Protein AF-D6R714-F1 (afdb_monomer_lite)

Structure (mmCIF, N/CA/C/O backbone):
data_AF-D6R714-F1
#
_entry.id   AF-D6R714-F1
#
loop_
_atom_site.group_PDB
_atom_site.id
_atom_site.type_symbol
_atom_site.label_atom_id
_atom_site.label_alt_id
_atom_site.label_comp_id
_atom_site.label_asym_id
_atom_site.label_entity_id
_atom_site.label_seq_id
_atom_site.pdbx_PDB_ins_code
_atom_site.Cartn_x
_atom_site.Cartn_y
_atom_site.Cartn_z
_atom_site.occupancy
_atom_site.B_iso_or_equiv
_atom_site.auth_seq_id
_atom_site.auth_comp_id
_atom_site.auth_asym_id
_atom_site.auth_atom_id
_atom_site.pdbx_PDB_model_num
ATOM 1 N N . MET A 1 1 ? -35.918 -8.213 18.189 1.00 42.09 1 MET A N 1
ATOM 2 C CA . MET A 1 1 ? -35.539 -7.601 16.896 1.00 42.09 1 MET A CA 1
ATOM 3 C C . MET A 1 1 ? -34.835 -6.235 17.026 1.00 42.09 1 MET A C 1
ATOM 5 O O . MET A 1 1 ? -34.579 -5.626 16.003 1.00 42.09 1 MET A O 1
ATOM 9 N N . SER A 1 2 ? -34.437 -5.761 18.222 1.00 49.59 2 SER A N 1
ATOM 10 C CA . SER A 1 2 ? -33.747 -4.455 18.378 1.00 49.59 2 SER A CA 1
ATOM 11 C C . SER A 1 2 ? -32.213 -4.500 18.390 1.00 49.59 2 SER A C 1
ATOM 13 O O . SER A 1 2 ? -31.596 -3.490 18.078 1.00 49.59 2 SER A O 1
ATOM 15 N N . ALA A 1 3 ? -31.589 -5.633 18.733 1.00 45.91 3 ALA A N 1
ATOM 16 C CA . ALA A 1 3 ? -30.131 -5.712 18.905 1.00 45.91 3 ALA A CA 1
ATOM 17 C C . ALA A 1 3 ? -29.339 -5.660 17.580 1.00 45.91 3 ALA A C 1
ATOM 19 O O . ALA A 1 3 ? -28.207 -5.179 17.563 1.00 45.91 3 ALA A O 1
ATOM 20 N N . ASP A 1 4 ? -29.941 -6.105 16.470 1.00 48.34 4 ASP A N 1
ATOM 21 C CA . ASP A 1 4 ? -29.318 -6.028 15.139 1.00 48.34 4 ASP A CA 1
ATOM 22 C C . ASP A 1 4 ? -29.296 -4.599 14.582 1.00 48.34 4 ASP A C 1
ATOM 24 O O . ASP A 1 4 ? -28.323 -4.206 13.939 1.00 48.34 4 ASP A O 1
ATOM 28 N N . ASN A 1 5 ? -30.314 -3.782 14.883 1.00 48.56 5 ASN A N 1
ATOM 29 C CA . ASN A 1 5 ? -30.352 -2.387 14.431 1.00 48.56 5 ASN A CA 1
ATOM 30 C C . ASN A 1 5 ? -29.324 -1.517 15.171 1.00 48.56 5 ASN A C 1
ATOM 32 O O . ASN A 1 5 ? -28.622 -0.742 14.533 1.00 48.56 5 ASN A O 1
ATOM 36 N N . SER A 1 6 ? -29.155 -1.697 16.487 1.00 52.47 6 SER A N 1
ATOM 37 C CA . SER A 1 6 ? -28.160 -0.940 17.266 1.00 52.47 6 SER A CA 1
ATOM 38 C C . SER A 1 6 ? -26.720 -1.261 16.861 1.00 52.47 6 SER A C 1
ATOM 40 O O . SER A 1 6 ? -25.864 -0.387 16.844 1.00 52.47 6 SER A O 1
ATOM 42 N N . ARG A 1 7 ? -26.436 -2.515 16.484 1.00 55.03 7 ARG A N 1
ATOM 43 C CA . ARG A 1 7 ? -25.101 -2.919 16.020 1.00 55.03 7 ARG A CA 1
ATOM 44 C C . ARG A 1 7 ? -24.768 -2.346 14.637 1.00 55.03 7 ARG A C 1
ATOM 46 O O . ARG A 1 7 ? -23.599 -2.120 14.332 1.00 55.03 7 ARG A O 1
ATOM 53 N N . SER A 1 8 ? -25.792 -2.104 13.816 1.00 59.66 8 SER A N 1
ATOM 54 C CA . SER A 1 8 ? -25.647 -1.491 12.496 1.00 59.66 8 SER A CA 1
ATOM 55 C C . SER A 1 8 ? -25.241 -0.013 12.572 1.00 59.66 8 SER A C 1
ATOM 57 O O . SER A 1 8 ? -24.444 0.421 11.740 1.00 59.66 8 SER A O 1
ATOM 59 N N . ASP A 1 9 ? -25.721 0.728 13.575 1.00 66.75 9 ASP A N 1
ATOM 60 C CA . ASP A 1 9 ? -25.388 2.150 13.751 1.00 66.75 9 ASP A CA 1
ATOM 61 C C . ASP A 1 9 ? -23.983 2.355 14.345 1.00 66.75 9 ASP A C 1
ATOM 63 O O . ASP A 1 9 ? -23.233 3.205 13.864 1.00 66.75 9 ASP A O 1
ATOM 67 N N . VAL A 1 10 ? -23.561 1.511 15.297 1.00 75.88 10 VAL A N 1
ATOM 68 C CA . VAL A 1 10 ? -22.231 1.605 15.940 1.00 75.88 10 VAL A CA 1
ATOM 69 C C . VAL A 1 10 ? -21.082 1.434 14.937 1.00 75.88 10 VAL A C 1
ATOM 71 O O . VAL A 1 10 ? -20.039 2.067 15.073 1.00 75.88 10 VAL A O 1
ATOM 74 N N . LEU A 1 11 ? -21.263 0.602 13.904 1.00 86.12 11 LEU A N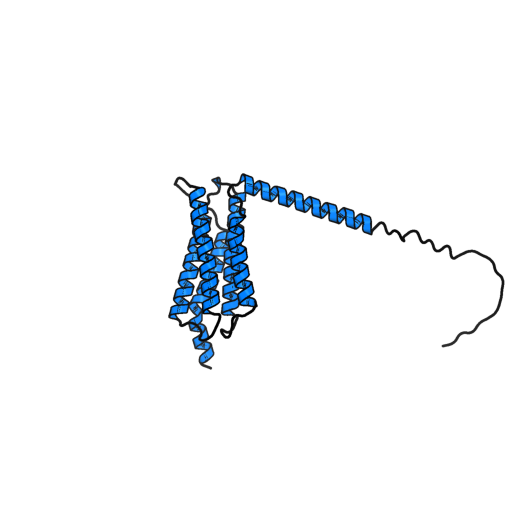 1
ATOM 75 C CA . LEU A 1 11 ? -20.243 0.333 12.879 1.00 86.12 11 LEU A CA 1
ATOM 76 C C . LEU A 1 11 ? -20.337 1.266 11.661 1.00 86.12 11 LEU A C 1
ATOM 78 O O . LEU A 1 11 ? -19.561 1.122 10.711 1.00 86.12 11 LEU A O 1
ATOM 82 N N . LEU A 1 12 ? -21.259 2.234 11.662 1.00 91.25 12 LEU A N 1
ATOM 83 C CA . LEU A 1 12 ? -21.390 3.209 10.580 1.00 91.25 12 LEU A CA 1
ATOM 84 C C . LEU A 1 12 ? -20.071 3.957 10.282 1.00 91.25 12 LEU A C 1
ATOM 86 O O . LEU A 1 12 ? -19.725 4.062 9.099 1.00 91.25 12 LEU A O 1
ATOM 90 N N . PRO A 1 13 ? -19.275 4.403 11.282 1.00 93.94 13 PRO A N 1
ATOM 91 C CA . PRO A 1 13 ? -17.978 5.030 11.023 1.00 93.94 13 PRO A CA 1
ATOM 92 C C . PRO A 1 13 ? -17.012 4.123 10.248 1.00 93.94 13 PRO A C 1
ATOM 94 O O . PRO A 1 13 ? -16.328 4.591 9.340 1.00 93.94 13 PRO A O 1
ATOM 97 N N . LEU A 1 14 ? -16.998 2.817 10.537 1.00 94.12 14 LEU A N 1
ATOM 98 C CA . LEU A 1 14 ? -16.146 1.843 9.843 1.00 94.12 14 LEU A CA 1
ATOM 99 C C . LEU A 1 14 ? -16.600 1.575 8.416 1.00 94.12 14 LEU A C 1
ATOM 101 O O . LEU A 1 14 ? -15.761 1.441 7.531 1.00 94.12 14 LEU A O 1
ATOM 105 N N . ARG A 1 15 ? -17.911 1.526 8.161 1.00 94.62 15 ARG A N 1
ATOM 106 C CA . ARG A 1 15 ? -18.432 1.395 6.791 1.00 94.62 15 ARG A CA 1
ATOM 107 C C . ARG A 1 15 ? -18.058 2.610 5.946 1.00 94.62 15 ARG A C 1
ATOM 109 O O . ARG A 1 15 ? -17.624 2.460 4.803 1.00 94.62 15 ARG A O 1
ATOM 116 N N . ASN A 1 16 ? -18.174 3.808 6.518 1.00 95.94 16 ASN A N 1
ATOM 117 C CA . ASN A 1 16 ? -17.756 5.045 5.860 1.00 95.94 16 ASN A CA 1
ATOM 118 C C . ASN A 1 16 ? -16.247 5.054 5.594 1.00 95.94 16 ASN A C 1
ATOM 120 O O . ASN A 1 16 ? -15.827 5.361 4.477 1.00 95.94 16 ASN A O 1
ATOM 124 N N . LEU A 1 17 ? -15.445 4.643 6.580 1.00 97.44 17 LEU A N 1
ATOM 125 C CA . LEU A 1 17 ? -14.006 4.463 6.418 1.00 97.44 17 LEU A CA 1
ATOM 126 C C . LEU A 1 17 ? -13.692 3.460 5.301 1.00 97.44 17 LEU A C 1
ATOM 128 O O . LEU A 1 17 ? -12.922 3.781 4.407 1.00 97.44 17 LEU A O 1
ATOM 132 N N . CYS A 1 18 ? -14.315 2.282 5.295 1.00 97.06 18 CYS A N 1
ATOM 133 C CA . CYS A 1 18 ? -14.102 1.244 4.285 1.00 97.06 18 CYS A CA 1
ATOM 134 C C . CYS A 1 18 ? -14.346 1.768 2.859 1.00 97.06 18 CYS A C 1
ATOM 136 O O . CYS A 1 18 ? -13.508 1.592 1.970 1.00 97.06 18 CYS A O 1
ATOM 138 N N . ASN A 1 19 ? -15.439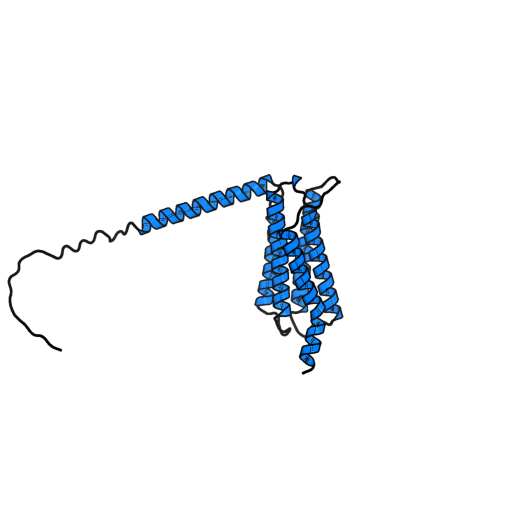 2.511 2.658 1.00 97.00 19 ASN A N 1
ATOM 139 C CA . ASN A 1 19 ? -15.731 3.177 1.388 1.00 97.00 19 ASN A CA 1
ATOM 140 C C . ASN A 1 19 ? -14.687 4.243 1.022 1.00 97.00 19 ASN A C 1
ATOM 142 O O . ASN A 1 19 ? -14.316 4.375 -0.146 1.00 97.00 19 ASN A O 1
ATOM 146 N N . SER A 1 20 ? -14.219 5.001 2.009 1.00 97.31 20 SER A N 1
ATOM 147 C CA . SER A 1 20 ? -13.229 6.061 1.831 1.00 97.31 20 SER A CA 1
ATOM 148 C C . SER A 1 20 ? -11.829 5.525 1.506 1.00 97.31 20 SER A C 1
ATOM 150 O O . SER A 1 20 ? -11.157 6.066 0.625 1.00 97.31 20 SER A O 1
ATOM 152 N N . VAL A 1 21 ? -11.407 4.422 2.136 1.00 98.19 21 VAL A N 1
ATOM 153 C CA . VAL A 1 21 ? -10.167 3.702 1.798 1.00 98.19 21 VAL A CA 1
ATOM 154 C C . VAL A 1 21 ? -10.227 3.210 0.357 1.00 98.19 21 VAL A C 1
ATOM 156 O O . VAL A 1 21 ? -9.313 3.488 -0.418 1.00 98.19 21 VAL A O 1
ATOM 159 N N . ARG A 1 22 ? -11.337 2.571 -0.034 1.00 97.50 22 ARG A N 1
ATOM 160 C CA . ARG A 1 22 ? -11.563 2.118 -1.412 1.00 97.50 22 ARG A CA 1
ATOM 161 C C . ARG A 1 22 ? -11.477 3.272 -2.416 1.00 97.50 22 ARG A C 1
ATOM 163 O O . ARG A 1 22 ? -10.743 3.184 -3.391 1.00 97.50 22 ARG A O 1
ATOM 170 N N . CYS A 1 23 ? -12.159 4.384 -2.139 1.00 96.94 23 CYS A N 1
ATOM 171 C CA . CYS A 1 23 ? -12.104 5.584 -2.978 1.00 96.94 23 CYS A CA 1
ATOM 172 C C . CYS A 1 23 ? -10.680 6.157 -3.071 1.00 96.94 23 CYS A C 1
ATOM 174 O O . CYS A 1 23 ? -10.223 6.530 -4.149 1.00 96.94 23 CYS A O 1
ATOM 176 N N . SER A 1 24 ? -9.950 6.200 -1.952 1.00 96.81 24 SER A N 1
ATOM 177 C CA . SER A 1 24 ? -8.566 6.689 -1.919 1.00 96.81 24 SER A CA 1
ATOM 178 C C . SER A 1 24 ? -7.643 5.801 -2.752 1.00 96.81 24 SER A C 1
ATOM 180 O O . SER A 1 24 ? -6.836 6.317 -3.521 1.00 96.81 24 SER A O 1
ATOM 182 N N . ARG A 1 25 ? -7.811 4.477 -2.674 1.00 97.69 25 ARG A N 1
ATOM 183 C CA . ARG A 1 25 ? -7.091 3.509 -3.508 1.00 97.69 25 ARG A CA 1
ATOM 184 C C . ARG A 1 25 ? -7.359 3.728 -4.990 1.00 97.69 25 ARG A C 1
ATOM 186 O O . ARG A 1 25 ? -6.409 3.804 -5.765 1.00 97.69 25 ARG A O 1
ATOM 193 N N . ASP A 1 26 ? -8.626 3.832 -5.381 1.00 96.50 26 ASP A N 1
ATOM 194 C CA . ASP A 1 26 ? -9.003 4.018 -6.787 1.00 96.50 26 ASP A CA 1
ATOM 195 C C . ASP A 1 26 ? -8.391 5.320 -7.325 1.00 96.50 26 ASP A C 1
ATOM 197 O O . ASP A 1 26 ? -7.734 5.335 -8.365 1.00 96.50 26 ASP A O 1
ATOM 201 N N . ARG A 1 27 ? -8.447 6.391 -6.524 1.00 95.44 27 ARG A N 1
ATOM 202 C CA . ARG A 1 27 ? -7.761 7.651 -6.830 1.00 95.44 27 ARG A CA 1
ATOM 203 C C . ARG A 1 27 ? -6.247 7.504 -6.937 1.00 95.44 27 ARG A C 1
ATOM 205 O O . ARG A 1 27 ? -5.665 8.166 -7.781 1.00 95.44 27 ARG A O 1
ATOM 212 N N . VAL A 1 28 ? -5.586 6.698 -6.108 1.00 96.62 28 VAL A N 1
ATOM 213 C CA . VAL A 1 28 ? -4.135 6.456 -6.223 1.00 96.62 28 VAL A CA 1
ATOM 214 C C . VAL A 1 28 ? -3.809 5.740 -7.537 1.00 96.62 28 VAL A C 1
ATOM 216 O O . VAL A 1 28 ? -2.871 6.144 -8.228 1.00 96.62 28 VAL A O 1
ATOM 219 N N . ARG A 1 29 ? -4.600 4.723 -7.906 1.00 95.25 29 ARG A N 1
ATOM 220 C CA . ARG A 1 29 ? -4.413 3.927 -9.131 1.00 95.25 29 ARG A CA 1
ATOM 221 C C . ARG A 1 29 ? -4.562 4.767 -10.402 1.00 95.25 29 ARG A C 1
ATOM 223 O O . ARG A 1 29 ? -3.701 4.677 -11.284 1.00 95.25 29 ARG A O 1
ATOM 230 N N . ASP A 1 30 ? -5.584 5.618 -10.439 1.00 91.19 30 ASP A N 1
ATOM 231 C CA . ASP A 1 30 ? -5.932 6.441 -11.607 1.00 91.19 30 ASP A CA 1
ATOM 232 C C . ASP A 1 30 ? -5.310 7.847 -11.572 1.00 91.19 30 ASP A C 1
ATOM 234 O O . ASP A 1 30 ? -5.363 8.599 -12.544 1.00 91.19 30 ASP A O 1
ATOM 238 N N . GLY A 1 31 ? -4.741 8.236 -10.433 1.00 79.44 31 GLY A N 1
ATOM 239 C CA . GLY A 1 31 ? -4.421 9.622 -10.135 1.00 79.44 31 GLY A CA 1
ATOM 240 C C . GLY A 1 31 ? -3.104 10.127 -10.717 1.00 79.44 31 GLY A C 1
ATOM 241 O O . GLY A 1 31 ? -2.030 9.515 -10.602 1.00 79.44 31 GLY A O 1
ATOM 242 N N . GLU A 1 32 ? -3.181 11.343 -11.246 1.00 76.50 32 GLU A N 1
ATOM 243 C CA . GLU A 1 32 ? -2.040 12.088 -11.758 1.00 76.50 32 GLU A CA 1
ATOM 244 C C . GLU A 1 32 ? -1.250 12.795 -10.655 1.00 76.50 32 GLU A C 1
ATOM 246 O O . GLU A 1 32 ? -1.760 13.045 -9.566 1.00 76.50 32 GLU A O 1
ATOM 251 N N . SER A 1 33 ? 0.034 13.072 -10.905 1.00 77.12 33 SER A N 1
ATOM 252 C CA . SER A 1 33 ? 0.866 13.802 -9.938 1.00 77.12 33 SER A CA 1
ATOM 253 C C . SER A 1 33 ? 0.334 15.215 -9.755 1.00 77.12 33 SER A C 1
ATOM 255 O O . SER A 1 33 ? -0.034 15.850 -10.744 1.00 77.12 33 SER A O 1
ATOM 257 N N . ASN A 1 34 ? 0.391 15.738 -8.531 1.00 77.12 34 ASN A N 1
ATOM 258 C CA . ASN A 1 34 ? 0.102 17.149 -8.315 1.00 77.12 34 ASN A CA 1
ATOM 259 C C . ASN A 1 34 ? 1.142 18.006 -9.051 1.00 77.12 34 ASN A C 1
ATOM 261 O O . ASN A 1 34 ? 2.334 17.682 -9.057 1.00 77.12 34 ASN A O 1
ATOM 265 N N . GLU A 1 35 ? 0.703 19.111 -9.656 1.00 67.12 35 GLU A N 1
ATOM 266 C CA . GLU A 1 35 ? 1.629 20.118 -10.168 1.00 67.12 35 GLU A CA 1
ATOM 267 C C . GLU A 1 35 ? 2.368 20.741 -8.980 1.00 67.12 35 GLU A C 1
ATOM 269 O O . GLU A 1 35 ? 1.787 21.455 -8.165 1.00 67.12 35 GLU A O 1
ATOM 274 N N . CYS A 1 36 ? 3.654 20.420 -8.833 1.00 61.22 36 CYS A N 1
ATOM 275 C CA . CYS A 1 36 ? 4.489 21.013 -7.799 1.00 61.22 36 CYS A CA 1
ATOM 276 C C . CYS A 1 36 ? 5.227 22.213 -8.396 1.00 61.22 36 CYS A C 1
ATOM 278 O O . CYS A 1 36 ? 6.129 22.048 -9.215 1.00 61.22 36 CYS A O 1
ATOM 280 N N . SER A 1 37 ? 4.849 23.422 -7.979 1.00 59.81 37 SER A N 1
ATOM 281 C CA . SER A 1 37 ? 5.500 24.675 -8.384 1.00 59.81 37 SER A CA 1
ATOM 282 C C . SER A 1 37 ? 6.779 24.988 -7.587 1.00 59.81 37 SER A C 1
ATOM 284 O O . SER A 1 37 ? 7.352 26.063 -7.752 1.00 59.81 37 SER A O 1
ATOM 286 N N . GLY A 1 38 ? 7.207 24.089 -6.690 1.00 70.31 38 GLY A N 1
ATOM 287 C CA . GLY A 1 38 ? 8.352 24.265 -5.792 1.00 70.31 38 GLY A CA 1
ATOM 288 C C . GLY A 1 38 ? 9.483 23.259 -6.022 1.00 70.31 38 GLY A C 1
ATOM 289 O O . GLY A 1 38 ? 9.361 22.300 -6.782 1.00 70.31 38 GLY A O 1
ATOM 290 N N . THR A 1 39 ? 10.609 23.464 -5.335 1.00 82.31 39 THR A N 1
ATOM 291 C CA . THR A 1 39 ? 11.757 22.548 -5.368 1.00 82.31 39 THR A CA 1
ATOM 292 C C . THR A 1 39 ? 11.425 21.245 -4.636 1.00 82.31 39 THR A C 1
ATOM 294 O O . THR A 1 39 ? 11.374 21.213 -3.406 1.00 82.31 39 THR A O 1
ATOM 297 N N . PHE A 1 40 ? 11.198 20.165 -5.384 1.00 90.62 40 PHE A N 1
ATOM 298 C CA . PHE A 1 40 ? 10.976 18.829 -4.829 1.00 90.62 40 PHE A CA 1
ATOM 299 C C . PHE A 1 40 ? 12.280 18.230 -4.276 1.00 90.62 40 PHE A C 1
ATOM 301 O O . PHE A 1 40 ? 13.300 18.212 -4.965 1.00 90.62 40 PHE A O 1
ATOM 308 N N . SER A 1 41 ? 12.233 17.691 -3.054 1.00 93.94 41 SER A N 1
ATOM 309 C CA . SER A 1 41 ? 13.341 16.954 -2.434 1.00 93.94 41 SER A CA 1
ATOM 310 C C . SER A 1 41 ? 13.000 15.471 -2.332 1.00 93.94 41 SER A C 1
ATOM 312 O O . SER A 1 41 ? 12.113 15.080 -1.572 1.00 93.94 41 SER A O 1
ATOM 314 N N . LEU A 1 42 ? 13.739 14.641 -3.073 1.00 92.69 42 LEU A N 1
ATOM 315 C CA . LEU A 1 42 ? 13.531 13.193 -3.102 1.00 92.69 42 LEU A CA 1
ATOM 316 C C . LEU A 1 42 ? 13.832 12.535 -1.746 1.00 92.69 42 LEU A C 1
ATOM 318 O O . LEU A 1 42 ? 13.114 11.631 -1.335 1.00 92.69 42 LEU A O 1
ATOM 322 N N . SER A 1 43 ? 14.847 13.016 -1.021 1.00 94.62 43 SER A N 1
ATOM 323 C CA . SER A 1 43 ? 15.182 12.498 0.315 1.00 94.62 43 SER A CA 1
ATOM 324 C C . SER A 1 43 ? 14.055 12.755 1.315 1.00 94.62 43 SER A C 1
ATOM 326 O O . SER A 1 43 ? 13.619 11.834 1.997 1.00 94.62 43 SER A O 1
ATOM 328 N N . ASN A 1 44 ? 13.547 13.992 1.354 1.00 95.81 44 ASN A N 1
ATOM 329 C CA . ASN A 1 44 ? 12.451 14.376 2.245 1.00 95.81 44 ASN A CA 1
ATOM 330 C C . ASN A 1 44 ? 11.159 13.622 1.899 1.00 95.81 44 ASN A C 1
ATOM 332 O O . ASN A 1 44 ? 10.423 13.200 2.781 1.00 95.81 44 ASN A O 1
ATOM 336 N N . PHE A 1 45 ? 10.899 13.409 0.605 1.00 96.56 45 PHE A N 1
ATOM 337 C CA . PHE A 1 45 ? 9.788 12.574 0.161 1.00 96.56 45 PHE A CA 1
ATOM 338 C C . PHE A 1 45 ? 9.869 11.154 0.740 1.00 96.56 45 PHE A C 1
ATOM 340 O O . PHE A 1 45 ? 8.883 10.674 1.291 1.00 96.56 45 PHE A O 1
ATOM 347 N N . TRP A 1 46 ? 11.027 10.491 0.646 1.00 97.75 46 TRP A N 1
ATOM 348 C CA . TRP A 1 46 ? 11.186 9.124 1.149 1.00 97.75 46 TRP A CA 1
ATOM 349 C C . TRP A 1 46 ? 11.058 9.022 2.669 1.00 97.75 46 TRP A C 1
ATOM 351 O O . TRP A 1 46 ? 10.489 8.047 3.156 1.00 97.75 46 TRP A O 1
ATOM 361 N N . GLU A 1 47 ? 11.560 10.014 3.402 1.00 97.62 47 GLU A N 1
ATOM 362 C CA . GLU A 1 47 ? 11.423 10.096 4.858 1.00 97.62 47 GLU A CA 1
ATOM 363 C C . GLU A 1 47 ? 9.948 10.191 5.263 1.00 97.62 47 GLU A C 1
ATOM 365 O O . GLU A 1 47 ? 9.442 9.317 5.967 1.00 97.62 47 GLU A O 1
ATOM 370 N N . ILE A 1 48 ? 9.224 11.170 4.712 1.00 98.12 48 ILE A N 1
ATOM 371 C CA . ILE A 1 48 ? 7.803 11.383 5.017 1.00 98.12 48 ILE A CA 1
ATOM 372 C C . ILE A 1 48 ? 6.952 10.188 4.564 1.00 98.12 48 ILE A C 1
ATOM 374 O O . ILE A 1 48 ? 6.014 9.790 5.257 1.00 98.12 48 ILE A O 1
ATOM 378 N N . LEU A 1 49 ? 7.270 9.579 3.417 1.00 98.31 49 LEU A N 1
ATOM 379 C CA . LEU A 1 49 ? 6.567 8.386 2.944 1.00 98.31 49 LEU A CA 1
ATOM 380 C C . LEU A 1 49 ? 6.758 7.210 3.905 1.00 98.31 49 LEU A C 1
ATOM 382 O O . LEU A 1 49 ? 5.788 6.531 4.232 1.00 98.31 49 LEU A O 1
ATOM 386 N N . SER A 1 50 ? 7.984 6.990 4.385 1.00 98.06 50 SER A N 1
ATOM 387 C CA . SER A 1 50 ? 8.287 5.941 5.363 1.00 98.06 50 SER A CA 1
ATOM 388 C C . SER A 1 50 ? 7.501 6.138 6.663 1.00 98.06 50 SER A C 1
ATOM 390 O O . SER A 1 50 ? 6.891 5.199 7.181 1.00 98.06 50 SER A O 1
ATOM 392 N N . GLU A 1 51 ? 7.430 7.376 7.157 1.00 98.38 51 GLU A N 1
ATOM 393 C CA . GLU A 1 51 ? 6.624 7.717 8.332 1.00 98.38 51 GLU A CA 1
ATOM 394 C C . GLU A 1 51 ? 5.128 7.470 8.104 1.00 98.38 51 GLU A C 1
ATOM 396 O O . GLU A 1 51 ? 4.467 6.875 8.958 1.00 98.38 51 GLU A O 1
ATOM 401 N N . ALA A 1 52 ? 4.595 7.861 6.942 1.00 98.69 52 ALA A N 1
ATOM 402 C CA . ALA A 1 52 ? 3.189 7.658 6.595 1.00 98.69 52 ALA A CA 1
ATOM 403 C C . ALA A 1 52 ? 2.817 6.167 6.484 1.00 98.69 52 ALA A C 1
ATOM 405 O O . ALA A 1 52 ? 1.761 5.748 6.969 1.00 98.69 52 ALA A O 1
ATOM 406 N N . VAL A 1 53 ? 3.693 5.347 5.896 1.00 98.50 53 VAL A N 1
ATOM 407 C CA . VAL A 1 53 ? 3.520 3.887 5.811 1.00 98.50 53 VAL A CA 1
ATOM 408 C C . VAL A 1 53 ? 3.549 3.263 7.206 1.00 98.50 53 VAL A C 1
ATOM 410 O O . VAL A 1 53 ? 2.653 2.497 7.565 1.00 98.50 53 VAL A O 1
ATOM 413 N N . LYS A 1 54 ? 4.522 3.648 8.041 1.00 98.38 54 LYS A N 1
ATOM 414 C CA . LYS A 1 54 ? 4.627 3.166 9.424 1.00 98.38 54 LYS A CA 1
ATOM 415 C C . LYS A 1 54 ? 3.396 3.532 10.252 1.00 98.38 54 LYS A C 1
ATOM 417 O O . LYS A 1 54 ? 2.877 2.679 10.971 1.00 98.38 54 LYS A O 1
ATOM 422 N N . ALA A 1 55 ? 2.910 4.767 10.136 1.00 98.44 55 ALA A N 1
ATOM 423 C CA . ALA A 1 55 ? 1.684 5.202 10.797 1.00 98.44 55 ALA A CA 1
ATOM 424 C C . ALA A 1 55 ? 0.481 4.360 10.345 1.00 98.44 55 ALA A C 1
ATOM 426 O O . ALA A 1 55 ? -0.278 3.877 11.180 1.00 98.44 55 ALA A O 1
ATOM 427 N N . THR A 1 56 ? 0.353 4.094 9.043 1.00 98.38 56 THR A N 1
ATOM 428 C CA . THR A 1 56 ? -0.733 3.263 8.495 1.00 98.38 56 THR A CA 1
ATOM 429 C C . THR A 1 56 ? -0.692 1.828 9.038 1.00 98.38 56 THR A C 1
ATOM 431 O O . THR A 1 56 ? -1.718 1.313 9.478 1.00 98.38 56 THR A O 1
ATOM 434 N N . SER A 1 57 ? 0.492 1.210 9.108 1.00 98.44 57 SER A N 1
ATOM 435 C CA . SER A 1 57 ? 0.690 -0.119 9.715 1.00 98.44 57 SER A CA 1
ATOM 436 C C . SER A 1 57 ? 0.304 -0.157 11.206 1.00 98.44 57 SER A C 1
ATOM 438 O O . SER A 1 57 ? -0.356 -1.088 11.686 1.00 98.44 57 SER A O 1
ATOM 440 N N . GLN A 1 58 ? 0.654 0.893 11.955 1.00 98.44 58 GLN A N 1
ATOM 441 C CA . GLN A 1 58 ? 0.272 1.029 13.363 1.00 98.44 58 GLN A CA 1
ATOM 442 C C . GLN A 1 58 ? -1.241 1.191 13.534 1.00 98.44 58 GLN A C 1
ATOM 444 O O . GLN A 1 58 ? -1.822 0.555 14.414 1.00 98.44 58 GLN A O 1
ATOM 449 N N . GLU A 1 59 ? -1.891 1.996 12.692 1.00 98.25 59 GLU A N 1
ATOM 450 C CA . GLU A 1 59 ? -3.347 2.158 12.717 1.00 98.25 59 GLU A CA 1
ATOM 451 C C . GLU A 1 59 ? -4.079 0.864 12.349 1.00 98.25 59 GLU A C 1
ATOM 453 O O . GLU A 1 59 ? -5.047 0.513 13.019 1.00 98.25 59 GLU A O 1
ATOM 458 N N . ALA A 1 60 ? -3.579 0.092 11.379 1.00 97.94 60 ALA A N 1
ATOM 459 C CA . ALA A 1 60 ? -4.115 -1.234 11.066 1.00 97.94 60 ALA A CA 1
ATOM 460 C C . ALA A 1 60 ? -4.021 -2.191 12.268 1.00 97.94 60 ALA A C 1
ATOM 462 O O . ALA A 1 60 ? -4.969 -2.911 12.580 1.00 97.94 60 ALA A O 1
ATOM 463 N N . THR A 1 61 ? -2.910 -2.141 13.006 1.00 97.56 61 THR A N 1
ATOM 464 C CA . THR A 1 61 ? -2.727 -2.936 14.230 1.00 97.56 61 THR A CA 1
ATOM 465 C C . THR A 1 61 ? -3.725 -2.534 15.315 1.00 97.56 61 THR A C 1
ATOM 467 O O . THR A 1 61 ? -4.378 -3.395 15.900 1.00 97.56 61 THR A O 1
ATOM 470 N N . LYS A 1 62 ? -3.883 -1.230 15.575 1.00 96.81 62 LYS A N 1
ATOM 471 C CA . LYS A 1 62 ? -4.852 -0.715 16.559 1.00 96.81 62 LYS A CA 1
ATOM 472 C C . LYS A 1 62 ? -6.282 -1.096 16.184 1.00 96.81 62 LYS A C 1
ATOM 474 O O . LYS A 1 62 ? -7.024 -1.577 17.038 1.00 96.81 62 LYS A O 1
ATOM 479 N N . LEU A 1 63 ? -6.634 -0.918 14.911 1.00 95.50 63 LEU A N 1
ATOM 480 C CA . LEU A 1 63 ? -7.924 -1.295 14.348 1.00 95.50 63 LEU A CA 1
ATOM 481 C C . LEU A 1 63 ? -8.189 -2.793 14.533 1.00 95.50 63 LEU A C 1
ATOM 483 O O . LEU A 1 63 ? -9.263 -3.180 14.970 1.00 95.50 63 LEU A O 1
ATOM 487 N N . SER A 1 64 ? -7.205 -3.648 14.277 1.00 95.00 64 SER A N 1
ATOM 488 C CA . SER A 1 64 ? -7.350 -5.079 14.526 1.00 95.00 64 SER A CA 1
ATOM 489 C C . SER A 1 64 ? -7.556 -5.367 16.025 1.00 95.00 64 SER A C 1
ATOM 491 O O . SER A 1 64 ? -8.528 -6.000 16.439 1.00 95.00 64 SER A O 1
ATOM 493 N N . LEU A 1 65 ? -6.698 -4.831 16.893 1.00 93.56 65 LEU A N 1
ATOM 494 C CA . LEU A 1 65 ? -6.756 -5.118 18.327 1.00 93.56 65 LEU A CA 1
ATOM 495 C C . LEU A 1 65 ? -8.070 -4.675 18.985 1.00 93.56 65 LEU A C 1
ATOM 497 O O . LEU A 1 65 ? -8.603 -5.423 19.806 1.00 93.56 65 LEU A O 1
ATOM 501 N N . ILE A 1 66 ? -8.622 -3.517 18.615 1.00 92.31 66 ILE A N 1
ATOM 502 C CA . ILE A 1 66 ? -9.853 -3.001 19.235 1.00 92.31 66 ILE A CA 1
ATOM 503 C C . ILE A 1 66 ? -11.095 -3.846 18.895 1.00 92.31 66 ILE A C 1
ATOM 505 O O . ILE A 1 66 ? -12.036 -3.895 19.681 1.00 92.31 66 ILE A O 1
ATOM 509 N N . PHE A 1 67 ? -11.074 -4.578 17.776 1.00 91.50 67 PHE A N 1
ATOM 510 C CA . PHE A 1 67 ? -12.141 -5.501 17.364 1.00 91.50 67 PHE A CA 1
ATOM 511 C C . PHE A 1 67 ? -11.835 -6.974 17.683 1.00 91.50 67 PHE A C 1
ATOM 513 O O . PHE A 1 67 ? -12.590 -7.864 17.301 1.00 91.50 67 PHE A O 1
ATOM 520 N N . SER A 1 68 ? -10.747 -7.254 18.406 1.00 90.31 68 SER A N 1
ATOM 521 C CA . SER A 1 68 ? -10.263 -8.622 18.628 1.00 90.31 68 SER A CA 1
ATOM 522 C C . SER A 1 68 ? -10.944 -9.371 19.778 1.00 90.31 68 SER A C 1
ATOM 524 O O . SER A 1 68 ? -10.842 -10.596 19.854 1.00 90.31 68 SER A O 1
ATOM 526 N N . LYS A 1 69 ? -11.591 -8.679 20.723 1.00 85.19 69 LYS A N 1
ATOM 527 C CA . LYS A 1 69 ? -12.185 -9.294 21.922 1.00 85.19 69 LYS A CA 1
ATOM 528 C C . LYS A 1 69 ? -13.400 -8.501 22.409 1.00 85.19 69 LYS A C 1
ATOM 530 O O . LYS A 1 69 ? -13.441 -7.293 22.203 1.00 85.19 69 LYS A O 1
ATOM 535 N N . PRO A 1 70 ? -14.364 -9.150 23.082 1.00 82.31 70 PRO A N 1
ATOM 536 C CA . PRO A 1 70 ? -15.466 -8.467 23.740 1.00 82.31 70 PRO A CA 1
ATOM 537 C C . PRO A 1 70 ? -15.001 -7.695 24.993 1.00 82.31 70 PRO A C 1
ATOM 539 O O . PRO A 1 70 ? -14.019 -8.095 25.628 1.00 82.31 70 PRO A O 1
ATOM 542 N N . PRO A 1 71 ? -15.747 -6.653 25.408 1.00 85.19 71 PRO A N 1
ATOM 543 C CA . PRO A 1 71 ? -16.930 -6.106 24.735 1.00 85.19 71 PRO A CA 1
ATOM 544 C C . PRO A 1 71 ? -16.569 -5.370 23.429 1.00 85.19 71 PRO A C 1
ATOM 546 O O . PRO A 1 71 ? -15.434 -4.924 23.285 1.00 85.19 71 PRO A O 1
ATOM 549 N N . PRO A 1 72 ? -17.507 -5.243 22.470 1.00 81.62 72 PRO A N 1
ATOM 550 C CA . PRO A 1 72 ? -17.282 -4.412 21.289 1.00 81.62 72 PRO A CA 1
ATOM 551 C C . PRO A 1 72 ? -16.994 -2.955 21.693 1.00 81.62 72 PRO A C 1
ATOM 553 O O . PRO A 1 72 ? -17.480 -2.513 22.740 1.00 81.62 72 PRO A O 1
ATOM 556 N N . PRO 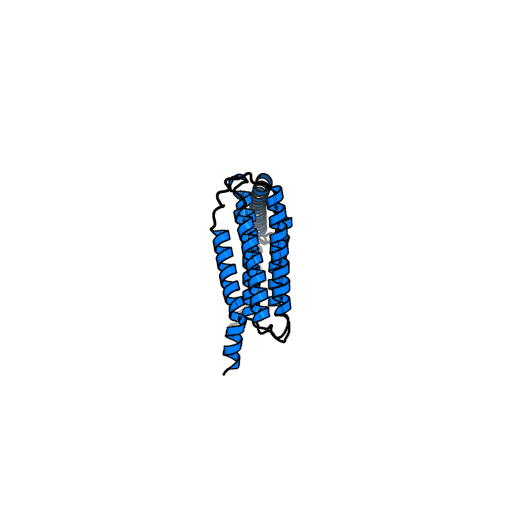A 1 73 ? -16.226 -2.205 20.880 1.00 88.69 73 PRO A N 1
ATOM 557 C CA . PRO A 1 73 ? -15.893 -0.821 21.191 1.00 88.69 73 PRO A CA 1
ATOM 558 C C . PRO A 1 73 ? -17.139 0.060 21.263 1.00 88.69 73 PRO A C 1
ATOM 560 O O . PRO A 1 73 ? -18.156 -0.211 20.617 1.00 88.69 73 PRO A O 1
ATOM 563 N N . SER A 1 74 ? -17.038 1.135 22.045 1.00 90.31 74 SER A N 1
ATOM 564 C CA . SER A 1 74 ? -18.072 2.166 22.094 1.00 90.31 74 SER A CA 1
ATOM 565 C C . SER A 1 74 ? -18.199 2.887 20.745 1.00 90.31 74 SER A C 1
ATOM 567 O O . SER A 1 74 ? -17.280 2.859 19.924 1.00 90.31 74 SER A O 1
ATOM 569 N N . GLU A 1 75 ? -19.320 3.574 20.512 1.00 89.25 75 GLU A N 1
ATOM 570 C CA . GLU A 1 75 ? -19.498 4.415 19.316 1.00 89.25 75 GLU A CA 1
ATOM 571 C C . GLU A 1 75 ? -18.406 5.485 19.202 1.00 89.25 75 GLU A C 1
ATOM 573 O O . GLU A 1 75 ? -17.878 5.728 18.118 1.00 89.25 75 GLU A O 1
ATOM 578 N N . GLU A 1 76 ? -18.024 6.082 20.334 1.00 92.00 76 GLU A N 1
ATOM 579 C CA . GLU A 1 76 ? -16.964 7.085 20.402 1.00 92.00 76 GLU A CA 1
ATOM 580 C C . GLU A 1 76 ? -15.601 6.485 20.029 1.00 92.00 76 GLU A C 1
ATOM 582 O O . GLU A 1 76 ? -14.870 7.067 19.226 1.00 92.00 76 GLU A O 1
ATOM 587 N N . ASP A 1 77 ? -15.267 5.304 20.553 1.00 92.12 77 ASP A N 1
ATOM 588 C CA . ASP A 1 77 ? -14.013 4.621 20.219 1.00 92.12 77 ASP A CA 1
ATOM 589 C C . ASP A 1 77 ? -13.988 4.176 18.755 1.00 92.12 77 ASP A C 1
ATOM 591 O O . ASP A 1 77 ? -12.960 4.307 18.087 1.00 92.12 77 ASP A O 1
ATOM 595 N N . CYS A 1 78 ? -15.127 3.711 18.231 1.00 93.12 78 CYS A N 1
ATOM 596 C CA . CYS A 1 78 ? -15.290 3.354 16.826 1.00 93.12 78 CYS A CA 1
ATOM 597 C C . CYS A 1 78 ? -15.102 4.570 15.905 1.00 93.12 78 CYS A C 1
ATOM 599 O O . CYS A 1 78 ? -14.450 4.464 14.865 1.00 93.12 78 CYS A O 1
ATOM 601 N N . ALA A 1 79 ? -15.644 5.732 16.275 1.00 94.94 79 ALA A N 1
ATOM 602 C CA . ALA A 1 79 ? -15.458 6.969 15.527 1.00 94.94 79 ALA A CA 1
ATOM 603 C C . ALA A 1 79 ? -13.996 7.442 15.570 1.00 94.94 79 ALA A C 1
ATOM 605 O O . ALA A 1 79 ? -13.426 7.757 14.525 1.00 94.94 79 ALA A O 1
ATOM 606 N N . LYS A 1 80 ? -13.361 7.417 16.749 1.00 96.56 80 LYS A N 1
ATOM 607 C CA . LYS A 1 80 ? -11.956 7.816 16.929 1.00 96.56 80 LYS A CA 1
ATOM 608 C C . LYS A 1 80 ? -10.994 6.948 16.128 1.00 96.56 80 LYS A C 1
ATOM 610 O O . LYS A 1 80 ? -10.114 7.482 15.454 1.00 96.56 80 LYS A O 1
ATOM 615 N N . ILE A 1 81 ? -11.143 5.620 16.183 1.00 96.56 81 ILE A N 1
ATOM 616 C CA . ILE A 1 81 ? -10.274 4.733 15.400 1.00 96.56 81 ILE A CA 1
ATOM 617 C C . ILE A 1 81 ? -10.523 4.918 13.902 1.00 96.56 81 ILE A C 1
ATOM 619 O O . ILE A 1 81 ? -9.566 4.956 13.133 1.00 96.56 81 ILE A O 1
ATOM 623 N N . ALA A 1 82 ? -11.780 5.120 13.487 1.00 97.44 82 ALA A N 1
ATOM 624 C CA . ALA A 1 82 ? -12.098 5.364 12.088 1.00 97.44 82 ALA A CA 1
ATOM 625 C C . ALA A 1 82 ? -11.457 6.662 11.567 1.00 97.44 82 ALA A C 1
ATOM 627 O O . ALA A 1 82 ? -10.853 6.665 10.494 1.00 97.44 82 ALA A O 1
ATOM 628 N N . GLU A 1 83 ? -11.528 7.747 12.341 1.00 97.88 83 GLU A N 1
ATOM 629 C CA . GLU A 1 83 ? -10.887 9.027 12.021 1.00 97.88 83 GLU A CA 1
ATOM 630 C C . GLU A 1 83 ? -9.357 8.904 11.967 1.00 97.88 83 GLU A C 1
ATOM 632 O O . GLU A 1 83 ? -8.722 9.394 11.030 1.00 97.88 83 GLU A O 1
ATOM 637 N N . SER A 1 84 ? -8.761 8.207 12.938 1.00 98.25 84 SER A N 1
ATOM 638 C CA . SER A 1 84 ? -7.313 7.987 13.009 1.00 98.25 84 SER A CA 1
ATOM 639 C C . SER A 1 84 ? -6.790 7.220 11.787 1.00 98.25 84 SER A C 1
ATOM 641 O O . SER A 1 84 ? -5.842 7.654 11.126 1.00 98.25 84 SER A O 1
ATOM 643 N N . VAL A 1 85 ? -7.465 6.127 11.412 1.00 98.38 85 VAL A N 1
ATOM 644 C CA . VAL A 1 85 ? -7.134 5.343 10.213 1.00 98.38 85 VAL A CA 1
ATOM 645 C C . VAL A 1 85 ? -7.342 6.180 8.945 1.00 98.38 85 VAL A C 1
ATOM 647 O O . VAL A 1 85 ? -6.464 6.209 8.080 1.00 98.38 85 VAL A O 1
ATOM 650 N N . GLN A 1 86 ? -8.456 6.916 8.843 1.00 98.38 86 GLN A N 1
ATOM 651 C CA . GLN A 1 86 ? -8.738 7.802 7.709 1.00 98.38 86 GLN A CA 1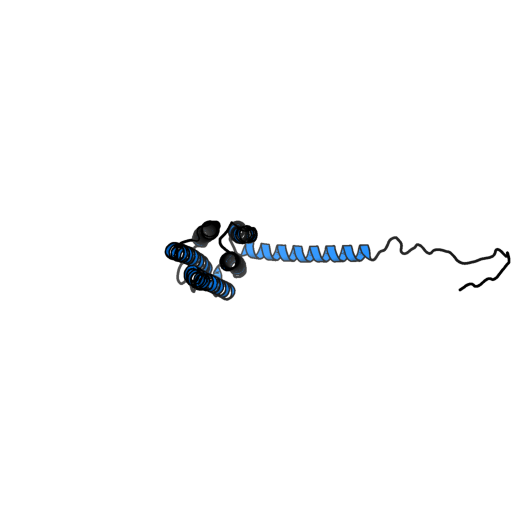
ATOM 652 C C . GLN A 1 86 ? -7.631 8.845 7.518 1.00 98.38 86 GLN A C 1
ATOM 654 O O . GLN A 1 86 ? -7.202 9.102 6.392 1.00 98.38 86 GLN A O 1
ATOM 659 N N . LYS A 1 87 ? -7.144 9.444 8.608 1.00 98.50 87 LYS A N 1
ATOM 660 C CA . LYS A 1 87 ? -6.057 10.425 8.572 1.00 98.50 87 LYS A CA 1
ATOM 661 C C . LYS A 1 87 ? -4.763 9.813 8.035 1.00 98.50 87 LYS A C 1
ATOM 663 O O . LYS A 1 87 ? -4.112 10.431 7.190 1.00 98.50 87 LYS A O 1
ATOM 668 N N . SER A 1 88 ? -4.405 8.608 8.476 1.00 98.56 88 SER A N 1
ATOM 669 C CA . SER A 1 88 ? -3.220 7.896 7.978 1.00 98.56 88 SER A CA 1
ATOM 670 C C . SER A 1 88 ? -3.339 7.561 6.490 1.00 98.56 88 SER A C 1
ATOM 672 O O . SER A 1 88 ? -2.414 7.832 5.727 1.00 98.56 88 SER A O 1
ATOM 674 N N . VAL A 1 89 ? -4.513 7.103 6.046 1.00 98.19 89 VAL A N 1
ATOM 675 C CA . VAL A 1 89 ? -4.818 6.818 4.631 1.00 98.19 89 VAL A CA 1
ATOM 676 C C . VAL A 1 89 ? -4.699 8.060 3.754 1.00 98.19 89 VAL A C 1
ATOM 678 O O . VAL A 1 89 ? -4.065 8.018 2.695 1.00 98.19 89 VAL A O 1
ATOM 681 N N . LEU A 1 90 ? -5.276 9.183 4.190 1.00 97.94 90 LEU A N 1
ATOM 682 C CA . LEU A 1 90 ? -5.178 10.449 3.463 1.00 97.94 90 LEU A CA 1
ATOM 683 C C . LEU A 1 90 ? -3.740 10.955 3.417 1.00 97.94 90 LEU A C 1
ATOM 685 O O . LEU A 1 90 ? -3.308 11.436 2.372 1.00 97.94 90 LEU A O 1
ATOM 689 N N . THR A 1 91 ? -2.998 10.825 4.516 1.00 98.44 91 THR A N 1
ATOM 690 C CA . THR A 1 91 ? -1.588 11.225 4.580 1.00 98.44 91 THR A CA 1
ATOM 691 C C . THR A 1 91 ? -0.760 10.407 3.597 1.00 98.44 91 THR A C 1
ATOM 693 O O . THR A 1 91 ? -0.113 10.987 2.730 1.00 98.44 91 THR A O 1
ATOM 696 N N . LEU A 1 92 ? -0.851 9.076 3.652 1.00 98.50 92 LEU A N 1
ATOM 697 C CA . LEU A 1 92 ? -0.141 8.178 2.740 1.00 98.50 92 LEU A CA 1
ATOM 698 C C . LEU A 1 92 ? -0.461 8.485 1.268 1.00 98.50 92 LEU A C 1
ATOM 700 O O . LEU A 1 92 ? 0.446 8.673 0.457 1.00 98.50 92 LEU A O 1
ATOM 704 N N . SER A 1 93 ? -1.750 8.617 0.941 1.00 97.50 93 SER A N 1
ATOM 705 C CA . SER A 1 93 ? -2.200 8.948 -0.418 1.00 97.50 93 SER A CA 1
ATOM 706 C C . SER A 1 93 ? -1.663 10.308 -0.874 1.00 97.50 93 SER A C 1
ATOM 708 O O . SER A 1 93 ? -1.193 10.453 -2.000 1.00 97.50 93 SER A O 1
ATOM 710 N N . THR A 1 94 ? -1.698 11.311 0.006 1.00 96.19 94 THR A N 1
ATOM 711 C CA . THR A 1 94 ? -1.215 12.669 -0.282 1.00 96.19 94 THR A CA 1
ATOM 712 C C . THR A 1 94 ? 0.282 12.681 -0.560 1.00 96.19 94 THR A C 1
ATOM 714 O O . THR A 1 94 ? 0.711 13.303 -1.529 1.00 96.19 94 THR A O 1
ATOM 717 N N . VAL A 1 95 ? 1.068 11.966 0.247 1.00 96.75 95 VAL A N 1
ATOM 718 C CA . VAL A 1 95 ? 2.519 11.880 0.065 1.00 96.75 95 VAL A CA 1
ATOM 719 C C . VAL A 1 95 ? 2.850 11.226 -1.274 1.00 96.75 95 VAL A C 1
ATOM 721 O O . VAL A 1 95 ? 3.690 11.752 -1.998 1.00 96.75 95 VAL A O 1
ATOM 724 N N . TYR A 1 96 ? 2.144 10.160 -1.676 1.00 96.50 96 TYR A N 1
ATOM 725 C CA . TYR A 1 96 ? 2.283 9.597 -3.026 1.00 96.50 96 TYR A CA 1
ATOM 726 C C . TYR A 1 96 ? 2.079 10.661 -4.121 1.00 96.50 96 TYR A C 1
ATOM 728 O O . TYR A 1 96 ? 2.886 10.762 -5.049 1.00 96.50 96 TYR A O 1
ATOM 736 N N . PHE A 1 97 ? 1.042 11.495 -4.004 1.00 95.56 97 PHE A N 1
ATOM 737 C CA . PHE A 1 97 ? 0.759 12.541 -4.990 1.00 95.56 97 PHE A CA 1
ATOM 738 C C . PHE A 1 97 ? 1.821 13.644 -5.066 1.00 95.56 97 PHE A C 1
ATOM 740 O O . PHE A 1 97 ? 1.852 14.376 -6.059 1.00 95.56 97 PHE A O 1
ATOM 747 N N . TRP A 1 98 ? 2.707 13.751 -4.071 1.00 94.56 98 TRP A N 1
ATOM 748 C CA . TRP A 1 98 ? 3.845 14.669 -4.110 1.00 94.56 98 TRP A CA 1
ATOM 749 C C . TRP A 1 98 ? 4.974 14.198 -5.021 1.00 94.56 98 TRP A C 1
ATOM 751 O O . TRP A 1 98 ? 5.778 15.036 -5.415 1.00 94.56 98 TRP A O 1
ATOM 761 N N . LEU A 1 99 ? 5.051 12.905 -5.369 1.00 94.69 99 LEU A N 1
ATOM 762 C CA . LEU A 1 99 ? 6.090 12.378 -6.256 1.00 94.69 99 LEU A CA 1
ATOM 763 C C . LEU A 1 99 ? 5.829 12.826 -7.707 1.00 94.69 99 LEU A C 1
ATOM 765 O O . LEU A 1 99 ? 4.894 12.323 -8.351 1.00 94.69 99 LEU A O 1
ATOM 769 N N . PRO A 1 100 ? 6.640 13.747 -8.262 1.00 93.31 100 PRO A N 1
ATOM 770 C CA . PRO A 1 100 ? 6.372 14.294 -9.578 1.00 93.31 100 PRO A CA 1
ATOM 771 C C . PRO A 1 100 ? 6.865 13.338 -10.667 1.00 93.31 100 PRO A C 1
ATOM 773 O O . PRO A 1 100 ? 7.858 12.626 -10.501 1.00 93.31 100 PRO A O 1
ATOM 776 N N . LYS A 1 101 ? 6.218 13.374 -11.839 1.00 92.25 101 LYS A N 1
ATOM 777 C CA . LYS A 1 101 ? 6.621 12.568 -13.011 1.00 92.25 101 LYS A CA 1
ATOM 778 C C . LYS A 1 101 ? 8.071 12.809 -13.445 1.00 92.25 101 LYS A C 1
ATOM 780 O O . LYS A 1 101 ? 8.686 11.910 -14.013 1.00 92.25 101 LYS A O 1
ATOM 785 N N . SER A 1 102 ? 8.628 13.987 -13.156 1.00 92.56 102 SER A N 1
ATOM 786 C CA . SER A 1 102 ? 10.020 14.344 -13.463 1.00 92.56 102 SER A CA 1
ATOM 787 C C . SER A 1 102 ? 11.057 13.501 -12.714 1.00 92.56 102 SER A C 1
ATOM 789 O O . SER A 1 102 ? 12.182 13.390 -13.188 1.00 92.56 102 SER A O 1
ATOM 791 N N . GLN A 1 103 ? 10.692 12.860 -11.596 1.00 94.31 103 GLN A N 1
ATOM 792 C CA . GLN A 1 103 ? 11.558 11.884 -10.917 1.00 94.31 103 GLN A CA 1
ATOM 793 C C . GLN A 1 103 ? 11.570 10.515 -11.607 1.00 94.31 103 GLN A C 1
ATOM 795 O O . GLN A 1 103 ? 12.385 9.667 -11.256 1.00 94.31 103 GLN A O 1
ATOM 800 N N . GLY A 1 104 ? 10.698 10.305 -12.597 1.00 94.56 104 GLY A N 1
ATOM 801 C CA . GLY A 1 104 ? 10.634 9.105 -13.419 1.00 94.56 104 GLY A CA 1
ATOM 802 C C . GLY A 1 104 ? 9.312 8.351 -13.295 1.00 94.56 104 GLY A C 1
ATOM 803 O O . GLY A 1 104 ? 8.808 8.081 -12.204 1.00 94.56 104 GLY A O 1
ATOM 804 N N . ILE A 1 105 ? 8.748 7.993 -14.449 1.00 95.38 105 ILE A N 1
ATOM 805 C CA . ILE A 1 105 ? 7.423 7.368 -14.552 1.00 95.38 105 ILE A CA 1
ATOM 806 C C . ILE A 1 105 ? 7.434 5.945 -13.980 1.00 95.38 105 ILE A C 1
ATOM 808 O O . ILE A 1 105 ? 6.476 5.554 -13.317 1.00 95.38 105 ILE A O 1
ATOM 812 N N . THR A 1 106 ? 8.515 5.184 -14.182 1.00 97.31 106 THR A N 1
ATOM 813 C CA . THR A 1 106 ? 8.636 3.813 -13.661 1.00 97.31 106 THR A CA 1
ATOM 814 C C . THR A 1 106 ? 8.718 3.811 -12.142 1.00 97.31 106 THR A C 1
ATOM 816 O O . THR A 1 106 ? 7.995 3.055 -11.500 1.00 97.31 106 THR A O 1
ATOM 819 N N . LEU A 1 107 ? 9.531 4.698 -11.558 1.00 97.38 107 LEU A N 1
ATOM 820 C CA . LEU A 1 107 ? 9.578 4.873 -10.108 1.00 97.38 107 LEU A CA 1
ATOM 821 C C . LEU A 1 107 ? 8.197 5.230 -9.554 1.00 97.38 107 LEU A C 1
ATOM 823 O O . LEU A 1 107 ? 7.721 4.596 -8.616 1.00 97.38 107 LEU A O 1
ATOM 827 N N . ARG A 1 108 ? 7.533 6.219 -10.164 1.00 96.38 108 ARG A N 1
ATOM 828 C CA . ARG A 1 108 ? 6.201 6.643 -9.732 1.00 96.38 108 ARG A CA 1
ATOM 829 C C . ARG A 1 108 ? 5.186 5.507 -9.804 1.00 96.38 108 ARG A C 1
ATOM 831 O O . ARG A 1 108 ? 4.393 5.364 -8.881 1.00 96.38 108 ARG A O 1
ATOM 838 N N . LYS A 1 109 ? 5.225 4.700 -10.867 1.00 96.69 109 LYS A N 1
ATOM 839 C CA . LYS A 1 109 ? 4.374 3.516 -11.020 1.00 96.69 109 LYS A CA 1
ATOM 840 C C . LYS A 1 109 ? 4.604 2.519 -9.882 1.00 96.69 109 LYS A C 1
ATOM 842 O O . LYS A 1 109 ? 3.645 2.105 -9.251 1.00 96.69 109 LYS A O 1
ATOM 847 N N . VAL A 1 110 ? 5.859 2.197 -9.580 1.00 97.44 110 VAL A N 1
ATOM 848 C CA . VAL A 1 110 ? 6.207 1.258 -8.502 1.00 97.44 110 VAL A CA 1
ATOM 849 C C . VAL A 1 110 ? 5.727 1.763 -7.132 1.00 97.44 110 VAL A C 1
ATOM 851 O O . VAL A 1 110 ? 5.127 1.007 -6.376 1.00 97.44 110 VAL A O 1
ATOM 854 N N . VAL A 1 111 ? 5.907 3.053 -6.826 1.00 97.94 111 VAL A N 1
ATOM 855 C CA . VAL A 1 111 ? 5.410 3.647 -5.568 1.00 97.94 111 VAL A CA 1
ATOM 856 C C . VAL A 1 111 ? 3.880 3.683 -5.512 1.00 97.94 111 VAL A C 1
ATOM 858 O O . VAL A 1 111 ? 3.296 3.437 -4.456 1.00 97.94 111 VAL A O 1
ATOM 861 N N . ARG A 1 112 ? 3.224 3.993 -6.637 1.00 97.94 112 ARG A N 1
ATOM 862 C CA . ARG A 1 112 ? 1.762 3.963 -6.765 1.00 97.94 112 ARG A CA 1
ATOM 863 C C . ARG A 1 112 ? 1.222 2.578 -6.446 1.00 97.94 112 ARG A C 1
ATOM 865 O O . ARG A 1 112 ? 0.297 2.471 -5.650 1.00 97.94 112 ARG A O 1
ATOM 872 N N . ASP A 1 113 ? 1.784 1.557 -7.085 1.00 97.81 113 ASP A N 1
ATOM 873 C CA . ASP A 1 113 ? 1.310 0.181 -6.973 1.00 97.81 113 ASP A CA 1
ATOM 874 C C . ASP A 1 113 ? 1.479 -0.304 -5.519 1.00 97.81 113 ASP A C 1
ATOM 876 O O . ASP A 1 113 ? 0.501 -0.732 -4.914 1.00 97.81 113 ASP A O 1
ATOM 880 N N . ALA A 1 114 ? 2.634 -0.050 -4.890 1.00 98.44 114 ALA A N 1
ATOM 881 C CA . ALA A 1 114 ? 2.856 -0.351 -3.470 1.00 98.44 114 ALA A CA 1
ATOM 882 C C . ALA A 1 114 ? 1.902 0.410 -2.525 1.00 98.44 114 ALA A C 1
ATOM 884 O O . ALA A 1 114 ? 1.400 -0.136 -1.543 1.00 98.44 114 ALA A O 1
ATOM 885 N N . THR A 1 115 ? 1.605 1.680 -2.819 1.00 98.69 115 THR A N 1
ATOM 886 C CA . THR A 1 115 ? 0.639 2.467 -2.034 1.00 98.69 115 THR A CA 1
ATOM 887 C C . THR A 1 115 ? -0.774 1.906 -2.184 1.00 98.69 115 THR A C 1
ATOM 889 O O . THR A 1 115 ? -1.501 1.796 -1.199 1.00 98.69 115 THR A O 1
ATOM 892 N N . ALA A 1 116 ? -1.167 1.524 -3.401 1.00 98.38 116 ALA A N 1
ATOM 893 C CA . ALA A 1 116 ? -2.454 0.894 -3.656 1.00 98.38 116 ALA A CA 1
ATOM 894 C C . ALA A 1 116 ? -2.576 -0.454 -2.930 1.00 98.38 116 ALA A C 1
ATOM 896 O O . ALA A 1 116 ? -3.628 -0.708 -2.354 1.00 98.38 116 ALA A O 1
ATOM 897 N N . GLU A 1 117 ? -1.511 -1.262 -2.881 1.00 98.56 117 GLU A N 1
ATOM 898 C CA . GLU A 1 117 ? -1.484 -2.529 -2.138 1.00 98.56 117 GLU A CA 1
ATOM 899 C C . GLU A 1 117 ? -1.710 -2.341 -0.632 1.00 98.56 117 GLU A C 1
ATOM 901 O O . GLU A 1 117 ? -2.487 -3.084 -0.032 1.00 98.56 117 GLU A O 1
ATOM 906 N N . VAL A 1 118 ? -1.115 -1.314 -0.013 1.00 98.75 118 VAL A N 1
ATOM 907 C CA . VAL A 1 118 ? -1.380 -0.992 1.404 1.00 98.75 118 VAL A CA 1
ATOM 908 C C . VAL A 1 118 ? -2.853 -0.636 1.622 1.00 98.75 118 VAL A C 1
ATOM 910 O O . VAL A 1 118 ? -3.469 -1.091 2.589 1.00 98.75 118 VAL A O 1
ATOM 913 N N . LEU A 1 119 ? -3.437 0.160 0.722 1.00 98.62 119 LEU A N 1
ATOM 914 C CA . LEU A 1 119 ? -4.847 0.549 0.808 1.00 98.62 119 LEU A CA 1
ATOM 915 C C . LEU A 1 119 ? -5.793 -0.632 0.541 1.00 98.62 119 LEU A C 1
ATOM 917 O O . LEU A 1 119 ? -6.831 -0.730 1.193 1.00 98.62 119 LEU A O 1
ATOM 921 N N . ASP A 1 120 ? -5.429 -1.544 -0.362 1.00 98.44 120 ASP A N 1
ATOM 922 C CA . ASP A 1 120 ? -6.146 -2.800 -0.593 1.00 98.44 120 ASP A CA 1
ATOM 923 C C . ASP A 1 120 ? -6.110 -3.703 0.641 1.00 98.44 120 ASP A C 1
ATOM 925 O O . ASP A 1 120 ? -7.159 -4.174 1.078 1.00 98.44 120 ASP A O 1
ATOM 929 N N . GLY A 1 121 ? -4.938 -3.890 1.252 1.00 98.25 121 GLY A N 1
ATOM 930 C CA . GLY A 1 121 ? -4.811 -4.662 2.487 1.00 98.25 121 GLY A CA 1
ATOM 931 C C . GLY A 1 121 ? -5.656 -4.071 3.617 1.00 98.25 121 GLY A C 1
ATOM 932 O O . GLY A 1 121 ? -6.340 -4.795 4.340 1.00 98.25 121 GLY A O 1
ATOM 933 N N . LEU A 1 122 ? -5.664 -2.741 3.759 1.00 98.38 122 LEU A N 1
ATOM 934 C CA . LEU A 1 122 ? -6.457 -2.075 4.791 1.00 98.38 122 LEU A CA 1
ATOM 935 C C . LEU A 1 122 ? -7.962 -2.206 4.525 1.00 98.38 122 LEU A C 1
ATOM 937 O O . LEU A 1 122 ? -8.739 -2.405 5.458 1.00 98.38 122 LEU A O 1
ATOM 941 N N . HIS A 1 123 ? -8.373 -2.119 3.259 1.00 97.94 123 HIS A N 1
ATOM 942 C CA . HIS A 1 123 ? -9.751 -2.373 2.853 1.00 97.94 123 HIS A CA 1
ATOM 943 C C . HIS A 1 123 ? -10.176 -3.810 3.183 1.00 97.94 123 HIS A C 1
ATOM 945 O O . HIS A 1 123 ? -11.243 -3.997 3.759 1.00 97.94 123 HIS A O 1
ATOM 951 N N . GLN A 1 124 ? -9.323 -4.803 2.908 1.00 97.69 124 GLN A N 1
ATOM 952 C CA . GLN A 1 124 ? -9.570 -6.204 3.268 1.00 97.69 124 GLN A CA 1
ATOM 953 C C . GLN A 1 124 ? -9.692 -6.397 4.784 1.00 97.69 124 GLN A C 1
ATOM 955 O O . GLN A 1 124 ? -10.619 -7.059 5.240 1.00 97.69 124 GLN A O 1
ATOM 960 N N . LEU A 1 125 ? -8.811 -5.785 5.584 1.00 97.50 125 LEU A N 1
ATOM 961 C CA . LEU A 1 125 ? -8.910 -5.832 7.047 1.00 97.50 125 LEU A CA 1
ATOM 962 C C . LEU A 1 125 ? -10.238 -5.241 7.547 1.00 97.50 125 LEU A C 1
ATOM 964 O O . LEU A 1 125 ? -10.894 -5.826 8.408 1.00 97.50 125 LEU A O 1
ATOM 968 N N . LEU A 1 126 ? -10.650 -4.093 7.004 1.00 96.44 126 LEU A N 1
ATOM 969 C CA . LEU A 1 126 ? -11.929 -3.465 7.341 1.00 96.44 126 LEU A CA 1
ATOM 970 C C . LEU A 1 126 ? -13.119 -4.347 6.959 1.00 96.44 126 LEU A C 1
ATOM 972 O O . LEU A 1 126 ? -14.060 -4.452 7.740 1.00 96.44 126 LEU A O 1
ATOM 976 N N . ASP A 1 127 ? -13.074 -4.984 5.792 1.00 95.00 127 ASP A N 1
ATOM 977 C CA . ASP A 1 127 ? -14.125 -5.890 5.326 1.00 95.00 127 ASP A CA 1
ATOM 978 C C . ASP A 1 127 ? -14.259 -7.123 6.232 1.00 95.00 127 ASP A C 1
ATOM 980 O O . ASP A 1 127 ? -15.366 -7.465 6.657 1.00 95.00 127 ASP A O 1
ATOM 984 N N . VAL A 1 128 ? -13.131 -7.715 6.642 1.00 94.69 128 VAL A N 1
ATOM 985 C CA . VAL A 1 128 ? -13.096 -8.820 7.613 1.00 94.69 128 VAL A CA 1
ATOM 986 C C . VAL A 1 128 ? -13.688 -8.394 8.957 1.00 94.69 128 VAL A C 1
ATOM 988 O O . VAL A 1 128 ? -14.509 -9.120 9.518 1.00 94.69 128 VAL A O 1
ATOM 991 N N . ILE A 1 129 ? -13.324 -7.213 9.470 1.00 92.88 129 ILE A N 1
ATOM 992 C CA . ILE A 1 129 ? -13.855 -6.682 10.739 1.00 92.88 129 ILE A CA 1
ATOM 993 C C . ILE A 1 129 ? -15.361 -6.407 10.646 1.00 92.88 129 ILE A C 1
ATOM 995 O O . ILE A 1 129 ? -16.099 -6.702 11.585 1.00 92.88 129 ILE A O 1
ATOM 999 N N . LEU A 1 130 ? -15.830 -5.847 9.529 1.00 91.75 130 LEU A N 1
ATOM 1000 C CA . LEU A 1 130 ? -17.244 -5.532 9.312 1.00 91.75 130 LEU A CA 1
ATOM 1001 C C . LEU A 1 130 ? -18.109 -6.786 9.123 1.00 91.75 130 LEU A C 1
ATOM 1003 O O . LEU A 1 130 ? -19.290 -6.763 9.476 1.00 91.75 130 LEU A O 1
ATOM 1007 N N . SER A 1 131 ? -17.527 -7.857 8.585 1.00 89.50 131 SER A N 1
ATOM 1008 C CA . SER A 1 131 ? -18.214 -9.122 8.301 1.00 89.50 131 SER A CA 1
ATOM 1009 C C . SER A 1 131 ? -18.142 -10.124 9.458 1.00 89.50 131 SER A C 1
ATOM 1011 O O . SER A 1 131 ? -18.982 -11.021 9.552 1.00 89.50 131 SER A O 1
ATOM 1013 N N . SER A 1 132 ? -17.177 -9.968 10.370 1.00 83.44 132 SER A N 1
ATOM 1014 C CA . SER A 1 132 ? -16.951 -10.892 11.485 1.00 83.44 132 SER A CA 1
ATOM 1015 C C . SER A 1 132 ? -17.607 -10.421 12.788 1.00 83.44 132 SER A C 1
ATOM 1017 O O . SER A 1 132 ? -17.513 -9.251 13.167 1.00 83.44 132 SER A O 1
ATOM 1019 N N . PRO A 1 133 ? -18.237 -11.319 13.566 1.00 76.06 133 PRO A N 1
ATOM 1020 C CA . PRO A 1 133 ? -18.719 -10.956 14.885 1.00 76.06 133 PRO A CA 1
ATOM 1021 C C . PRO A 1 133 ? -17.554 -10.766 15.872 1.00 76.06 133 PRO A C 1
ATOM 1023 O O . PRO A 1 133 ? -16.711 -11.643 16.028 1.00 76.06 133 PRO A O 1
ATOM 1026 N N . VAL A 1 134 ? -17.560 -9.647 16.607 1.00 76.56 134 VAL A N 1
ATOM 1027 C CA . VAL A 1 134 ? -16.601 -9.332 17.687 1.00 76.56 134 VAL A CA 1
ATOM 1028 C C . VAL A 1 134 ? -16.763 -10.300 18.867 1.00 76.56 134 VAL A C 1
ATOM 1030 O O . VAL A 1 134 ? -17.478 -10.022 19.829 1.00 76.56 134 VAL A O 1
ATOM 1033 N N . GLN A 1 135 ? -16.144 -11.473 18.766 1.00 72.44 135 GLN A N 1
ATOM 1034 C CA . GLN A 1 135 ? -16.143 -12.516 19.801 1.00 72.44 135 GLN A CA 1
ATOM 1035 C C . GLN A 1 135 ? -14.717 -12.922 20.181 1.00 72.44 135 GLN A C 1
ATOM 1037 O O . GLN A 1 135 ? -14.411 -13.106 21.358 1.00 72.44 135 GLN A O 1
ATOM 1042 N N . SER A 1 136 ? -13.836 -13.031 19.189 1.00 78.81 136 SER A N 1
ATOM 1043 C CA . SER A 1 136 ? -12.420 -13.351 19.355 1.00 78.81 136 SER A CA 1
ATOM 1044 C C . SER A 1 136 ? -11.650 -12.989 18.089 1.00 78.81 136 SER A C 1
ATOM 1046 O O . SER A 1 136 ? -12.231 -12.960 17.006 1.00 78.81 136 SER A O 1
ATOM 1048 N N . LEU A 1 137 ? -10.338 -12.801 18.223 1.00 85.62 137 LEU A N 1
ATOM 1049 C CA . LEU A 1 137 ? -9.425 -12.551 17.116 1.00 85.62 137 LEU A CA 1
ATOM 1050 C C . LEU A 1 137 ? -9.470 -13.726 16.132 1.00 85.62 137 LEU A C 1
ATOM 1052 O O . LEU A 1 137 ? -8.990 -14.814 16.454 1.00 85.62 137 LEU A O 1
ATOM 1056 N N . SER A 1 138 ? -10.074 -13.520 14.963 1.00 89.00 138 SER A N 1
ATOM 1057 C CA . SER A 1 138 ? -10.214 -14.575 13.959 1.00 89.00 138 SER A CA 1
ATOM 1058 C C . SER A 1 138 ? -8.911 -14.784 13.186 1.00 89.00 138 SER A C 1
ATOM 1060 O O . SER A 1 138 ? -8.066 -13.889 13.084 1.00 89.00 138 SER A O 1
ATOM 1062 N N . GLN A 1 139 ? -8.749 -15.974 12.604 1.00 92.12 139 GLN A N 1
ATOM 1063 C CA . GLN A 1 139 ? -7.624 -16.246 11.710 1.00 92.12 139 GLN A CA 1
ATOM 1064 C C . GLN A 1 139 ? -7.651 -15.315 10.490 1.00 92.12 139 GLN A C 1
ATOM 1066 O O . GLN A 1 139 ? -6.609 -14.801 10.101 1.00 92.12 139 GLN A O 1
ATOM 1071 N N . GLU A 1 140 ? -8.827 -15.031 9.929 1.00 93.12 140 GLU A N 1
ATOM 1072 C CA . GLU A 1 140 ? -8.986 -14.082 8.817 1.00 93.12 140 GLU A CA 1
ATOM 1073 C C . GLU A 1 140 ? -8.537 -12.670 9.200 1.00 93.12 140 GLU A C 1
ATOM 1075 O O . GLU A 1 140 ? -7.877 -11.983 8.420 1.00 93.12 140 GLU A O 1
ATOM 1080 N N . GLN A 1 141 ? -8.835 -12.241 10.427 1.00 93.94 141 GLN A N 1
ATOM 1081 C CA . GLN A 1 141 ? -8.405 -10.945 10.928 1.00 93.94 141 GLN A CA 1
ATOM 1082 C C . GLN A 1 141 ? -6.883 -10.893 11.109 1.00 93.94 141 GLN A C 1
ATOM 1084 O O . GLN A 1 141 ? -6.251 -9.904 10.740 1.00 93.94 141 GLN A O 1
ATOM 1089 N N . LEU A 1 142 ? -6.267 -11.960 11.626 1.00 94.62 142 LEU A N 1
ATOM 1090 C CA . LEU A 1 142 ? -4.807 -12.068 11.718 1.00 94.62 142 LEU A CA 1
ATOM 1091 C C . LEU A 1 142 ? -4.145 -12.041 10.338 1.00 94.62 142 LEU A C 1
ATOM 1093 O O . LEU A 1 142 ? -3.186 -11.299 10.139 1.00 94.62 142 LEU A O 1
ATOM 1097 N N . MET A 1 143 ? -4.677 -12.810 9.388 1.00 96.62 143 MET A N 1
ATOM 1098 C CA . MET A 1 143 ? -4.157 -12.884 8.023 1.00 96.62 143 MET A CA 1
ATOM 1099 C C . MET A 1 143 ? -4.287 -11.543 7.298 1.00 96.62 143 MET A C 1
ATOM 1101 O O . MET A 1 143 ? -3.319 -11.083 6.703 1.00 96.62 143 MET A O 1
ATOM 1105 N N . SER A 1 144 ? -5.441 -10.877 7.393 1.00 96.81 144 SER A N 1
ATOM 1106 C CA . SER A 1 144 ? -5.645 -9.553 6.786 1.00 96.81 144 SER A CA 1
ATOM 1107 C C . SER A 1 144 ? -4.781 -8.474 7.444 1.00 96.81 144 SER A C 1
ATOM 1109 O O . SER A 1 144 ? -4.185 -7.663 6.741 1.00 96.81 144 SER A O 1
ATOM 1111 N N . THR A 1 145 ? -4.611 -8.505 8.772 1.00 97.62 145 THR A N 1
ATOM 1112 C CA . THR A 1 145 ? -3.675 -7.604 9.471 1.00 97.62 145 THR A CA 1
ATOM 1113 C C . THR A 1 145 ? -2.234 -7.840 9.001 1.00 97.62 145 THR A C 1
ATOM 1115 O O . THR A 1 145 ? -1.526 -6.889 8.675 1.00 97.62 145 THR A O 1
ATOM 1118 N N . GLY A 1 146 ? -1.815 -9.107 8.903 1.00 98.00 146 GLY A N 1
ATOM 1119 C CA . GLY A 1 146 ? -0.503 -9.492 8.383 1.00 98.00 146 GLY A CA 1
ATOM 1120 C C . GLY A 1 146 ? -0.297 -9.097 6.919 1.00 98.00 146 GLY A C 1
ATOM 1121 O O . GLY A 1 146 ? 0.798 -8.679 6.554 1.00 98.00 146 GLY A O 1
ATOM 1122 N N . GLY A 1 147 ? -1.349 -9.143 6.099 1.00 98.19 147 GLY A N 1
ATOM 1123 C CA . GLY A 1 147 ? -1.331 -8.654 4.720 1.00 98.19 147 GLY A CA 1
ATOM 1124 C C . GLY A 1 147 ? -1.025 -7.157 4.632 1.00 98.19 147 GLY A C 1
ATOM 1125 O O . GLY A 1 147 ? -0.187 -6.752 3.828 1.00 98.19 147 GLY A O 1
ATOM 1126 N N . VAL A 1 148 ? -1.620 -6.337 5.511 1.00 98.50 148 VAL A N 1
ATOM 1127 C CA . VAL A 1 148 ? -1.294 -4.900 5.599 1.00 98.50 148 VAL A CA 1
ATOM 1128 C C . VAL A 1 148 ? 0.170 -4.688 5.977 1.00 98.50 148 VAL A C 1
ATOM 1130 O O . VAL A 1 148 ? 0.839 -3.846 5.378 1.00 98.50 148 VAL A O 1
ATOM 1133 N N . TRP A 1 149 ? 0.681 -5.442 6.956 1.00 98.44 149 TRP A N 1
ATOM 1134 C CA . TRP A 1 149 ? 2.085 -5.351 7.364 1.00 98.44 149 TRP A CA 1
ATOM 1135 C C . TRP A 1 149 ? 3.028 -5.722 6.229 1.00 98.44 149 TRP A C 1
ATOM 1137 O O . TRP A 1 149 ? 3.931 -4.949 5.929 1.00 98.44 149 TRP A O 1
ATOM 1147 N N . ALA A 1 150 ? 2.767 -6.839 5.549 1.00 98.38 150 ALA A N 1
ATOM 1148 C CA . ALA A 1 150 ? 3.563 -7.269 4.410 1.00 98.38 150 ALA A CA 1
ATOM 1149 C C . ALA A 1 150 ? 3.600 -6.190 3.318 1.00 98.38 150 ALA A C 1
ATOM 1151 O O . ALA A 1 150 ? 4.682 -5.846 2.850 1.00 98.38 150 ALA A O 1
ATOM 1152 N N . ALA A 1 151 ? 2.453 -5.595 2.971 1.00 98.50 151 ALA A N 1
ATOM 1153 C CA . ALA A 1 151 ? 2.384 -4.496 2.004 1.00 98.50 151 ALA A CA 1
ATOM 1154 C C . ALA A 1 151 ? 3.170 -3.253 2.464 1.00 98.50 151 ALA A C 1
ATOM 1156 O O . ALA A 1 151 ? 3.850 -2.612 1.665 1.00 98.50 151 ALA A O 1
ATOM 1157 N N . CYS A 1 152 ? 3.133 -2.921 3.758 1.00 98.44 152 CYS A N 1
ATOM 1158 C CA . CYS A 1 152 ? 3.923 -1.819 4.310 1.00 98.44 152 CYS A CA 1
ATOM 1159 C C . CYS A 1 152 ? 5.431 -2.116 4.270 1.00 98.44 152 CYS A C 1
ATOM 1161 O O . CYS A 1 152 ? 6.223 -1.243 3.917 1.00 98.44 152 CYS A O 1
ATOM 1163 N N . ASP A 1 153 ? 5.839 -3.344 4.583 1.00 97.69 153 ASP A N 1
ATOM 1164 C CA . ASP A 1 153 ? 7.247 -3.744 4.630 1.00 97.69 153 ASP A CA 1
ATOM 1165 C C . ASP A 1 153 ? 7.910 -3.746 3.247 1.00 97.69 153 ASP A C 1
ATOM 1167 O O . ASP A 1 153 ? 9.121 -3.517 3.146 1.00 97.69 153 ASP A O 1
ATOM 1171 N N . GLN A 1 154 ? 7.129 -3.902 2.170 1.00 96.44 154 GLN A N 1
ATOM 1172 C CA . GLN A 1 154 ? 7.623 -3.764 0.797 1.00 96.44 154 GLN A CA 1
ATOM 1173 C C . GLN A 1 154 ? 8.263 -2.390 0.528 1.00 96.44 154 GLN A C 1
ATOM 1175 O O . GLN A 1 154 ? 9.185 -2.297 -0.285 1.00 96.44 154 GLN A O 1
ATOM 1180 N N . PHE A 1 155 ? 7.867 -1.326 1.245 1.00 97.81 155 PHE A N 1
ATOM 1181 C CA . PHE A 1 155 ? 8.444 0.020 1.083 1.00 97.81 155 PHE A CA 1
ATOM 1182 C C . PHE A 1 155 ? 9.950 0.084 1.374 1.00 97.81 155 PHE A C 1
ATOM 1184 O O . PHE A 1 155 ? 10.663 0.940 0.826 1.00 97.81 155 PHE A O 1
ATOM 1191 N N . ASN A 1 156 ? 10.452 -0.852 2.183 1.00 95.62 156 ASN A N 1
ATOM 1192 C CA . ASN A 1 156 ? 11.877 -0.992 2.472 1.00 95.62 156 ASN A CA 1
ATOM 1193 C C . ASN A 1 156 ? 12.675 -1.474 1.253 1.00 95.62 156 ASN A C 1
ATOM 1195 O O . ASN A 1 156 ? 13.854 -1.150 1.136 1.00 95.62 156 ASN A O 1
ATOM 1199 N N . GLN A 1 157 ? 12.029 -2.198 0.335 1.00 95.31 157 GLN A N 1
ATOM 1200 C CA . GLN A 1 157 ? 12.647 -2.770 -0.865 1.00 95.31 157 GLN A CA 1
ATOM 1201 C C . GLN A 1 157 ? 12.400 -1.935 -2.126 1.00 95.31 157 GLN A C 1
ATOM 1203 O O . GLN A 1 157 ? 12.948 -2.237 -3.186 1.00 95.31 157 GLN A O 1
ATOM 1208 N N . LEU A 1 158 ? 11.589 -0.873 -2.039 1.00 97.25 158 LEU A N 1
ATOM 1209 C CA . LEU A 1 158 ? 11.299 -0.050 -3.207 1.00 97.25 158 LEU A CA 1
ATOM 1210 C C . LEU A 1 158 ? 12.559 0.663 -3.721 1.00 97.25 158 LEU A C 1
ATOM 1212 O O . LEU A 1 158 ? 13.330 1.214 -2.923 1.00 97.25 158 LEU A O 1
ATOM 1216 N N . PRO A 1 159 ? 12.732 0.736 -5.054 1.00 97.31 159 PRO A N 1
ATOM 1217 C CA . PRO A 1 159 ? 13.811 1.498 -5.663 1.00 97.31 159 PRO A CA 1
ATOM 1218 C C . PRO A 1 159 ? 13.708 2.967 -5.247 1.00 97.31 159 PRO A C 1
ATOM 1220 O O . PRO A 1 159 ? 12.624 3.547 -5.251 1.00 97.31 159 PRO A O 1
ATOM 1223 N N . LYS A 1 160 ? 14.840 3.587 -4.895 1.00 96.38 160 LYS A N 1
ATOM 1224 C CA . LYS A 1 160 ? 14.867 4.987 -4.433 1.00 96.38 160 LYS A CA 1
ATOM 1225 C C . LYS A 1 160 ? 15.027 6.005 -5.559 1.00 96.38 160 LYS A C 1
ATOM 1227 O O . LYS A 1 160 ? 14.853 7.198 -5.326 1.00 96.38 160 LYS A O 1
ATOM 1232 N N . ASP A 1 161 ? 15.295 5.529 -6.771 1.00 96.69 161 ASP A N 1
ATOM 1233 C CA . ASP A 1 161 ? 15.455 6.317 -7.987 1.00 96.69 161 ASP A CA 1
ATOM 1234 C C . ASP A 1 161 ? 14.915 5.554 -9.215 1.00 96.69 161 ASP A C 1
ATOM 1236 O O . ASP A 1 161 ? 14.719 4.333 -9.192 1.00 96.69 161 ASP A O 1
ATOM 1240 N N . ASN A 1 162 ? 14.671 6.271 -10.314 1.00 97.50 162 ASN A N 1
ATOM 1241 C CA . ASN A 1 162 ? 14.079 5.675 -11.512 1.00 97.50 162 ASN A CA 1
ATOM 1242 C C . ASN A 1 162 ? 15.020 4.753 -12.288 1.00 97.50 162 ASN A C 1
ATOM 1244 O O . ASN A 1 162 ? 14.535 3.851 -12.968 1.00 97.50 162 ASN A O 1
ATOM 1248 N N . ARG A 1 163 ? 16.342 4.930 -12.189 1.00 98.00 163 ARG A N 1
ATOM 1249 C CA . ARG A 1 163 ? 17.291 4.001 -12.815 1.00 98.00 163 ARG A CA 1
ATOM 1250 C C . ARG A 1 163 ? 17.176 2.632 -12.148 1.00 98.00 163 ARG A C 1
ATOM 1252 O O . ARG A 1 163 ? 17.042 1.636 -12.853 1.00 98.00 163 ARG A O 1
ATOM 1259 N N . SER A 1 164 ? 17.159 2.592 -10.819 1.00 97.94 164 SER A N 1
ATOM 1260 C CA . SER A 1 164 ? 16.952 1.372 -10.034 1.00 97.94 164 SER A CA 1
ATOM 1261 C C . SER A 1 164 ? 15.586 0.740 -10.329 1.00 97.94 164 SER A C 1
ATOM 1263 O O . SER A 1 164 ? 15.501 -0.469 -10.532 1.00 97.94 164 SER A O 1
ATOM 1265 N N . ALA A 1 165 ? 14.528 1.551 -10.458 1.00 98.00 165 ALA A N 1
ATOM 1266 C CA . ALA A 1 165 ? 13.193 1.059 -10.810 1.00 98.00 165 ALA A CA 1
ATOM 1267 C C . ALA A 1 165 ? 13.145 0.411 -12.204 1.00 98.00 165 ALA A C 1
ATOM 1269 O O . ALA A 1 165 ? 12.627 -0.692 -12.361 1.00 98.00 165 ALA A O 1
ATOM 1270 N N . VAL A 1 166 ? 13.725 1.064 -13.217 1.00 98.31 166 VAL A N 1
ATOM 1271 C CA . VAL A 1 166 ? 13.822 0.510 -14.578 1.00 98.31 166 VAL A CA 1
ATOM 1272 C C . VAL A 1 166 ? 14.680 -0.751 -14.595 1.00 98.31 166 VAL A C 1
ATOM 1274 O O . VAL A 1 166 ? 14.308 -1.724 -15.245 1.00 98.31 166 VAL A O 1
ATOM 1277 N N . SER A 1 167 ? 15.791 -0.766 -13.854 1.00 98.06 167 SER A N 1
ATOM 1278 C CA . SER A 1 167 ? 16.629 -1.959 -13.726 1.00 98.06 167 SER A CA 1
ATOM 1279 C C . SER A 1 167 ? 15.842 -3.139 -13.159 1.00 98.06 167 SER A C 1
ATOM 1281 O O . SER A 1 167 ? 15.962 -4.237 -13.686 1.00 98.06 167 SER A O 1
ATOM 1283 N N . GLY A 1 168 ? 15.008 -2.919 -12.136 1.00 96.88 168 GLY A N 1
ATOM 1284 C CA . GLY A 1 168 ? 14.145 -3.962 -11.578 1.00 96.88 168 GLY A CA 1
ATOM 1285 C C . GLY A 1 168 ? 13.164 -4.531 -12.606 1.00 96.88 168 GLY A C 1
ATOM 1286 O O . GLY A 1 168 ? 13.037 -5.747 -12.729 1.00 96.88 168 GLY A O 1
ATOM 1287 N N . VAL A 1 169 ? 12.535 -3.665 -13.408 1.00 96.75 169 VAL A N 1
ATOM 1288 C CA . VAL A 1 169 ? 11.632 -4.089 -14.493 1.00 96.75 169 VAL A CA 1
ATOM 1289 C C . VAL A 1 169 ? 12.371 -4.915 -15.549 1.00 96.75 169 VAL A C 1
ATOM 1291 O O . VAL A 1 169 ? 11.880 -5.960 -15.965 1.00 96.75 169 VAL A O 1
ATOM 1294 N N . LEU A 1 170 ? 13.565 -4.486 -15.964 1.00 97.81 170 LEU A N 1
ATOM 1295 C CA . LEU A 1 170 ? 14.373 -5.235 -16.930 1.00 97.81 170 LEU A CA 1
ATOM 1296 C C . LEU A 1 170 ? 14.788 -6.604 -16.383 1.00 97.81 170 LEU A C 1
ATOM 1298 O O . LEU A 1 170 ? 14.669 -7.596 -17.096 1.00 97.81 170 LEU A O 1
ATOM 1302 N N . THR A 1 171 ? 15.217 -6.678 -15.121 1.00 97.62 171 THR A N 1
ATOM 1303 C CA . THR A 1 171 ? 15.545 -7.951 -14.464 1.00 97.62 171 THR A CA 1
ATOM 1304 C C . THR A 1 171 ? 14.336 -8.883 -14.414 1.00 97.62 171 THR A C 1
ATOM 1306 O O . THR A 1 171 ? 14.485 -10.070 -14.688 1.00 97.62 171 THR A O 1
ATOM 1309 N N . SER A 1 172 ? 13.140 -8.358 -14.128 1.00 96.12 172 SER A N 1
ATOM 1310 C CA . SER A 1 172 ? 11.902 -9.145 -14.154 1.00 96.12 172 SER A CA 1
ATOM 1311 C C . SER A 1 172 ? 11.614 -9.711 -15.547 1.00 96.12 172 SER A C 1
ATOM 1313 O O . SER A 1 172 ? 11.322 -10.897 -15.657 1.00 96.12 172 SER A O 1
ATOM 1315 N N . TYR A 1 173 ? 11.779 -8.925 -16.616 1.00 97.50 173 TYR A N 1
ATOM 1316 C CA . TYR A 1 173 ? 11.620 -9.442 -17.981 1.00 97.50 173 TYR A CA 1
ATOM 1317 C C . TYR A 1 173 ? 12.665 -10.492 -18.351 1.00 97.50 173 TYR A C 1
ATOM 1319 O O . TYR A 1 173 ? 12.332 -11.474 -19.006 1.00 97.50 173 TYR A O 1
ATOM 1327 N N . VAL A 1 174 ? 13.916 -10.314 -17.922 1.00 98.06 174 VAL A N 1
ATOM 1328 C CA . VAL A 1 174 ? 14.954 -11.335 -18.115 1.00 98.06 174 VAL A CA 1
ATOM 1329 C C . VAL A 1 174 ? 14.581 -12.630 -17.392 1.00 98.06 174 VAL A C 1
ATOM 1331 O O . VAL A 1 174 ? 14.768 -13.695 -17.968 1.00 98.06 174 VAL A O 1
ATOM 1334 N N . GLY A 1 175 ? 14.047 -12.547 -16.169 1.00 97.88 175 GLY A N 1
ATOM 1335 C CA . GLY A 1 175 ? 13.541 -13.704 -15.424 1.00 97.88 175 GLY A CA 1
ATOM 1336 C C . GLY A 1 175 ? 12.424 -14.422 -16.176 1.00 97.88 175 GLY A C 1
ATOM 1337 O O . GLY A 1 175 ? 12.571 -15.591 -16.489 1.00 97.88 175 GLY A O 1
ATOM 1338 N N . LEU A 1 176 ? 11.386 -13.694 -16.598 1.00 98.12 176 LEU A N 1
ATOM 1339 C CA . LEU A 1 176 ? 10.261 -14.272 -17.345 1.00 98.12 176 LEU A CA 1
ATOM 1340 C C . LEU A 1 176 ? 10.693 -14.994 -18.631 1.00 98.12 176 LEU A C 1
ATOM 1342 O O . LEU A 1 176 ? 10.158 -16.047 -18.955 1.00 98.12 176 LEU A O 1
ATOM 1346 N N . VAL A 1 177 ? 11.654 -14.436 -19.375 1.00 98.31 177 VAL A N 1
ATOM 1347 C CA . VAL A 1 177 ? 12.182 -15.086 -20.588 1.00 98.31 177 VAL A CA 1
ATOM 1348 C C . VAL A 1 177 ? 12.966 -16.353 -20.248 1.00 98.31 177 VAL A C 1
ATOM 1350 O O . VAL A 1 177 ? 12.909 -17.311 -21.013 1.00 98.31 177 VAL A O 1
ATOM 1353 N N . LYS A 1 178 ? 13.694 -16.368 -19.126 1.00 98.12 178 LYS A N 1
ATOM 1354 C CA . LYS A 1 178 ? 14.409 -17.562 -18.661 1.00 98.12 178 LYS A CA 1
ATOM 1355 C C . LYS A 1 178 ? 13.444 -18.650 -18.221 1.00 98.12 178 LYS A C 1
ATOM 1357 O O . LYS A 1 178 ? 13.574 -19.757 -18.719 1.00 98.12 178 LYS A O 1
ATOM 1362 N N . ASP A 1 179 ? 12.461 -18.311 -17.392 1.00 98.25 179 ASP A N 1
ATOM 1363 C CA . ASP A 1 179 ? 11.458 -19.262 -16.910 1.00 98.25 179 ASP A CA 1
ATOM 1364 C C . ASP A 1 179 ? 10.723 -19.904 -18.101 1.00 98.25 179 ASP A C 1
ATOM 1366 O O . ASP A 1 179 ? 10.635 -21.122 -18.195 1.00 98.25 179 ASP A O 1
ATOM 1370 N N . ALA A 1 180 ? 10.302 -19.105 -19.091 1.00 98.12 180 ALA A N 1
ATOM 1371 C CA . ALA A 1 180 ? 9.660 -19.621 -20.303 1.00 98.12 180 ALA A CA 1
ATOM 1372 C C . ALA A 1 180 ? 10.583 -20.517 -21.153 1.00 98.12 180 ALA A C 1
ATOM 1374 O O . ALA A 1 180 ? 10.122 -21.476 -21.769 1.00 98.12 180 ALA A O 1
ATOM 1375 N N . LEU A 1 181 ? 11.880 -20.204 -21.219 1.00 97.81 181 LEU A N 1
ATOM 1376 C CA . LEU A 1 181 ? 12.859 -21.028 -21.927 1.00 97.81 181 LEU A CA 1
ATOM 1377 C C . LEU A 1 181 ? 13.081 -22.363 -21.204 1.00 97.81 181 LEU A C 1
ATOM 1379 O O . LEU A 1 181 ? 13.072 -23.402 -21.858 1.00 97.81 181 LEU A O 1
ATOM 1383 N N . GLU A 1 182 ? 13.206 -22.341 -19.877 1.00 97.56 182 GLU A N 1
ATOM 1384 C CA . GLU A 1 182 ? 13.321 -23.540 -19.040 1.00 97.56 182 GLU A CA 1
ATOM 1385 C C . GLU A 1 182 ? 12.067 -24.425 -19.162 1.00 97.56 182 GLU A C 1
ATOM 1387 O O . GLU A 1 182 ? 12.186 -25.634 -19.360 1.00 97.56 182 GLU A O 1
ATOM 1392 N N . GLU A 1 183 ? 10.866 -23.831 -19.158 1.00 97.38 183 GLU A N 1
ATOM 1393 C CA . GLU A 1 183 ? 9.601 -24.545 -19.392 1.00 97.38 183 GLU A CA 1
ATOM 1394 C C . GLU A 1 183 ? 9.563 -25.226 -20.774 1.00 97.38 183 GLU A C 1
ATOM 1396 O O . GLU A 1 183 ? 9.126 -26.374 -20.896 1.00 97.38 183 GLU A O 1
ATOM 1401 N N . MET A 1 184 ? 10.048 -24.557 -21.829 1.00 96.12 184 MET A N 1
ATOM 1402 C CA . MET A 1 184 ? 10.114 -25.134 -23.179 1.00 96.12 184 MET A CA 1
ATOM 1403 C C . MET A 1 184 ? 11.133 -26.274 -23.287 1.00 96.12 184 MET A C 1
ATOM 1405 O O . MET A 1 184 ? 10.859 -27.283 -23.941 1.00 96.12 184 MET A O 1
ATOM 1409 N N . GLU A 1 185 ? 12.305 -26.122 -22.672 1.00 95.81 185 GLU A N 1
ATOM 1410 C CA . GLU A 1 185 ? 13.339 -27.161 -22.643 1.00 95.81 185 GLU A CA 1
ATOM 1411 C C . GLU A 1 185 ? 12.853 -28.405 -21.895 1.00 95.81 185 GLU A C 1
ATOM 1413 O O . GLU A 1 185 ? 13.029 -29.524 -22.386 1.00 95.81 185 GLU A O 1
ATOM 1418 N N . GLN A 1 186 ? 12.176 -28.219 -20.757 1.00 95.00 186 GLN A N 1
ATOM 1419 C CA . GLN A 1 186 ? 11.580 -29.315 -20.002 1.00 95.00 186 GLN A CA 1
ATOM 1420 C C . GLN A 1 186 ? 10.497 -30.039 -20.818 1.00 95.00 186 GLN A C 1
ATOM 1422 O O . GLN A 1 186 ? 10.532 -31.265 -20.917 1.00 95.00 186 GLN A O 1
ATOM 1427 N N . ALA A 1 187 ? 9.591 -29.305 -21.472 1.00 93.81 187 ALA A N 1
ATOM 1428 C CA . ALA A 1 187 ? 8.550 -29.904 -22.309 1.00 93.81 187 ALA A CA 1
ATOM 1429 C C . ALA A 1 187 ? 9.129 -30.733 -23.475 1.00 93.81 187 ALA A C 1
ATOM 1431 O O . ALA A 1 187 ? 8.618 -31.808 -23.790 1.00 93.81 187 ALA A O 1
ATOM 1432 N N . LEU A 1 188 ? 10.220 -30.269 -24.100 1.00 92.19 188 LEU A N 1
ATOM 1433 C CA . LEU A 1 188 ? 10.917 -31.013 -25.157 1.00 92.19 188 LEU A CA 1
ATOM 1434 C C . LEU A 1 188 ? 11.569 -32.299 -24.634 1.00 92.19 188 LEU A C 1
ATOM 1436 O O . LEU A 1 188 ? 11.505 -33.331 -25.308 1.00 92.19 188 LEU A O 1
ATOM 1440 N N . ALA A 1 189 ? 12.183 -32.246 -23.451 1.00 88.69 189 ALA A N 1
ATOM 1441 C CA . ALA A 1 189 ? 12.778 -33.414 -22.808 1.00 88.69 189 ALA A CA 1
ATOM 1442 C C . ALA A 1 189 ? 11.717 -34.460 -22.426 1.00 88.69 189 ALA A C 1
ATOM 1444 O O . ALA A 1 189 ? 11.948 -35.650 -22.608 1.00 88.69 189 ALA A O 1
ATOM 1445 N N . GLU A 1 190 ? 10.539 -34.026 -21.971 1.00 86.50 190 GLU A N 1
ATOM 1446 C CA . GLU A 1 190 ? 9.414 -34.911 -21.640 1.00 86.50 190 GLU A CA 1
ATOM 1447 C C . GLU A 1 190 ? 8.781 -35.565 -22.883 1.00 86.50 190 GLU A C 1
ATOM 1449 O O . GLU A 1 190 ? 8.329 -36.705 -22.808 1.00 86.50 190 GLU A O 1
ATOM 1454 N N . THR A 1 191 ? 8.781 -34.897 -24.046 1.00 70.50 191 THR A N 1
ATOM 1455 C CA . THR A 1 191 ? 8.325 -35.510 -25.314 1.00 70.50 191 THR A CA 1
ATOM 1456 C C . THR A 1 191 ? 9.301 -36.524 -25.916 1.00 70.50 191 THR A C 1
ATOM 1458 O O . THR A 1 191 ? 8.891 -37.348 -26.733 1.00 70.50 191 THR A O 1
ATOM 1461 N N . GLN A 1 192 ? 10.580 -36.488 -25.533 1.00 63.09 192 GLN A N 1
ATOM 1462 C CA . GLN A 1 192 ? 11.551 -37.529 -25.877 1.00 63.09 192 GLN A CA 1
ATOM 1463 C C . GLN A 1 192 ? 11.422 -38.680 -24.871 1.00 63.09 192 GLN A C 1
ATOM 1465 O O . GLN A 1 192 ? 12.271 -38.857 -24.003 1.00 63.09 192 GLN A O 1
ATOM 1470 N N . ASP A 1 193 ? 10.329 -39.441 -24.971 1.00 60.59 193 ASP A N 1
ATOM 1471 C CA . ASP A 1 193 ? 10.092 -40.629 -24.147 1.00 60.59 193 ASP A CA 1
ATOM 1472 C C . ASP A 1 193 ? 11.220 -41.671 -24.346 1.00 60.59 193 ASP A C 1
ATOM 1474 O O . ASP A 1 193 ? 11.369 -42.204 -25.451 1.00 60.59 193 ASP A O 1
ATOM 1478 N N . PRO A 1 194 ? 11.999 -42.019 -23.301 1.00 58.22 194 PRO A N 1
ATOM 1479 C CA . PRO A 1 194 ? 13.017 -43.068 -23.364 1.00 58.22 194 PRO A CA 1
ATOM 1480 C C . PRO A 1 194 ? 12.447 -44.478 -23.598 1.00 58.22 194 PRO A C 1
ATOM 1482 O O . PRO A 1 194 ? 13.218 -45.401 -23.854 1.00 58.22 194 PRO A O 1
ATOM 1485 N N . PHE A 1 195 ? 11.126 -44.664 -23.489 1.00 57.44 195 PHE A N 1
ATOM 1486 C CA . PHE A 1 195 ? 10.434 -45.938 -23.708 1.00 57.44 195 PHE A CA 1
ATOM 1487 C C . PHE A 1 195 ? 9.762 -46.051 -25.086 1.00 57.44 195 PHE A C 1
ATOM 1489 O O . PHE A 1 195 ? 9.159 -47.083 -25.380 1.00 57.44 195 PHE A O 1
ATOM 1496 N N . GLY A 1 196 ? 9.918 -45.051 -25.962 1.00 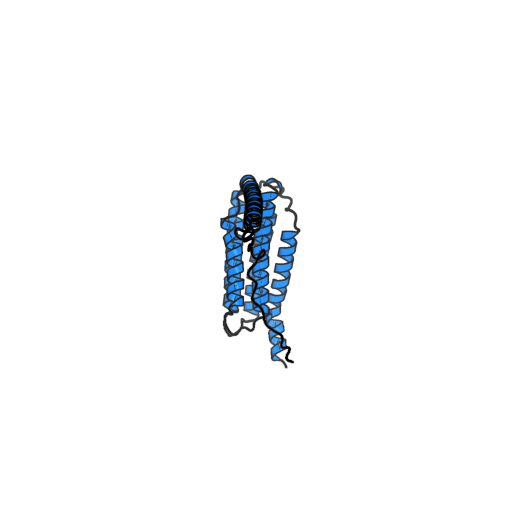53.59 196 GLY A N 1
ATOM 1497 C CA . GLY A 1 196 ? 9.373 -45.067 -27.326 1.00 53.59 196 GLY A CA 1
ATOM 1498 C C . GLY A 1 196 ? 9.997 -46.102 -28.275 1.00 53.59 196 GLY A C 1
ATOM 1499 O O . GLY A 1 196 ? 9.541 -46.216 -29.409 1.00 53.59 196 GLY A O 1
ATOM 1500 N N . ASP A 1 197 ? 11.010 -46.849 -27.822 1.00 52.44 197 ASP A N 1
ATOM 1501 C CA . ASP A 1 197 ? 11.728 -47.870 -28.601 1.00 52.44 197 ASP A CA 1
ATOM 1502 C C . ASP A 1 197 ? 11.630 -49.282 -27.990 1.00 52.44 197 ASP A C 1
ATOM 1504 O O . ASP A 1 197 ? 12.455 -50.151 -28.263 1.00 52.44 197 ASP A O 1
ATOM 1508 N N . VAL A 1 198 ? 10.610 -49.557 -27.163 1.00 49.66 198 VAL A N 1
ATOM 1509 C CA . VAL A 1 198 ? 10.200 -50.953 -26.933 1.00 49.66 198 VAL A CA 1
ATOM 1510 C C . VAL A 1 198 ? 9.255 -51.347 -28.061 1.00 49.66 198 VAL A C 1
ATOM 1512 O O . VAL A 1 198 ? 8.042 -51.469 -27.887 1.00 49.66 198 VAL A O 1
ATOM 1515 N N . VAL A 1 199 ? 9.834 -51.534 -29.246 1.00 49.34 199 VAL A N 1
ATOM 1516 C CA . VAL A 1 199 ? 9.270 -52.451 -30.233 1.00 49.34 199 VAL A CA 1
ATOM 1517 C C . VAL A 1 199 ? 9.263 -53.809 -29.536 1.00 49.34 199 VAL A C 1
ATOM 1519 O O . VAL A 1 199 ? 10.303 -54.432 -29.326 1.00 49.34 199 VAL A O 1
ATOM 1522 N N . VAL A 1 200 ? 8.095 -54.213 -29.044 1.00 47.06 200 VAL A N 1
ATOM 1523 C CA . VAL A 1 200 ? 7.856 -55.610 -28.709 1.00 47.06 200 VAL A CA 1
ATOM 1524 C C . VAL A 1 200 ? 7.846 -56.306 -30.066 1.00 47.06 200 VAL A C 1
ATOM 1526 O O . VAL A 1 200 ? 6.847 -56.244 -30.778 1.00 47.06 200 VAL A O 1
ATOM 1529 N N . ASP A 1 201 ? 8.991 -56.859 -30.466 1.00 48.12 201 ASP A N 1
ATOM 1530 C CA . ASP A 1 201 ? 9.084 -57.856 -31.535 1.00 48.12 201 ASP A CA 1
ATOM 1531 C C . ASP A 1 201 ? 8.353 -59.121 -31.047 1.00 48.12 201 ASP A C 1
ATOM 1533 O O . ASP A 1 201 ? 8.969 -60.114 -30.673 1.00 48.12 201 ASP A O 1
ATOM 1537 N N . ASP A 1 202 ? 7.027 -59.049 -30.979 1.00 49.34 202 ASP A N 1
ATOM 1538 C CA . ASP A 1 202 ? 6.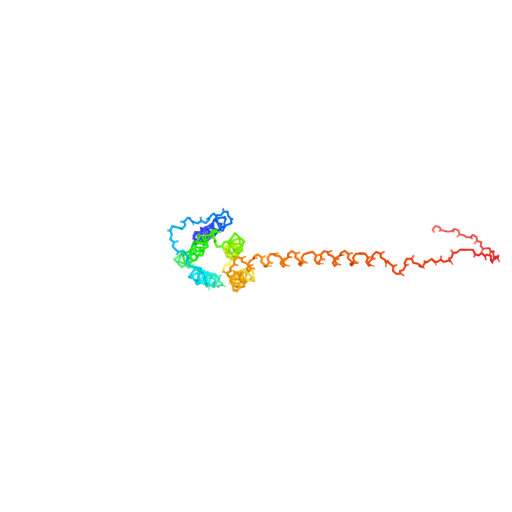137 -60.202 -30.933 1.00 49.34 202 ASP A CA 1
ATOM 1539 C C . ASP A 1 202 ? 5.348 -60.156 -32.238 1.00 49.34 202 ASP A C 1
ATOM 1541 O O . ASP A 1 202 ? 4.263 -59.587 -32.286 1.00 49.34 202 ASP A O 1
ATOM 1545 N N . ASP A 1 203 ? 5.955 -60.647 -33.318 1.00 46.12 203 ASP A N 1
ATOM 1546 C CA . ASP A 1 203 ? 5.286 -61.517 -34.286 1.00 46.12 203 ASP A CA 1
ATOM 1547 C C . ASP A 1 203 ? 6.288 -62.027 -35.341 1.00 46.12 203 ASP A C 1
ATOM 1549 O O . ASP A 1 203 ? 7.170 -61.296 -35.790 1.00 46.12 203 ASP A O 1
ATOM 1553 N N . ASP A 1 204 ? 6.082 -63.295 -35.716 1.00 42.84 204 ASP A N 1
ATOM 1554 C CA . ASP A 1 204 ? 6.753 -64.140 -36.723 1.00 42.84 204 ASP A CA 1
ATOM 1555 C C . ASP A 1 204 ? 7.897 -65.041 -36.176 1.00 42.84 204 ASP A C 1
ATOM 1557 O O . ASP A 1 204 ? 8.941 -64.571 -35.742 1.00 42.84 204 ASP A O 1
ATOM 1561 N N . ASP A 1 205 ? 7.865 -66.381 -36.206 1.00 41.34 205 ASP A N 1
ATOM 1562 C CA . ASP A 1 205 ? 6.950 -67.350 -36.816 1.00 41.34 205 ASP A CA 1
ATOM 1563 C C . ASP A 1 205 ? 7.349 -68.798 -36.392 1.00 41.34 205 ASP A C 1
ATOM 1565 O O . ASP A 1 205 ? 8.492 -69.075 -36.025 1.00 41.34 205 ASP A O 1
ATOM 1569 N N . GLU A 1 206 ? 6.391 -69.718 -36.529 1.00 43.22 206 GLU A N 1
ATOM 1570 C CA . GLU A 1 206 ? 6.458 -71.189 -36.633 1.00 43.22 206 GLU A CA 1
ATOM 1571 C C . GLU A 1 206 ? 6.759 -72.094 -35.415 1.00 43.22 206 GLU A C 1
ATOM 1573 O O . GLU A 1 206 ? 7.885 -72.483 -35.103 1.00 43.22 206 GLU A O 1
ATOM 1578 N N . GLY A 1 207 ? 5.670 -72.648 -34.861 1.00 36.00 207 GLY A N 1
ATOM 1579 C CA . GLY A 1 207 ? 5.675 -73.843 -34.013 1.00 36.00 207 GLY A CA 1
ATOM 1580 C C . GLY A 1 207 ? 4.322 -74.566 -33.988 1.00 36.00 207 GLY A C 1
ATOM 1581 O O . GLY A 1 207 ? 3.592 -74.502 -33.005 1.00 36.00 207 GLY A O 1
ATOM 1582 N N . ILE A 1 208 ? 3.985 -75.242 -35.090 1.00 43.12 208 ILE A N 1
ATOM 1583 C CA . ILE A 1 208 ? 2.836 -76.150 -35.302 1.00 43.12 208 ILE A CA 1
ATOM 1584 C C . ILE A 1 208 ? 2.456 -76.956 -34.039 1.00 43.12 208 ILE A C 1
ATOM 1586 O O . ILE A 1 208 ? 3.295 -77.692 -33.519 1.00 43.12 208 ILE A O 1
ATOM 1590 N N . GLY A 1 209 ? 1.181 -76.925 -33.598 1.00 34.59 209 GLY A N 1
ATOM 1591 C CA . GLY A 1 209 ? 0.828 -77.708 -32.401 1.00 34.59 209 GLY A CA 1
ATOM 1592 C C . GLY A 1 209 ? -0.610 -77.927 -31.905 1.00 34.59 209 GLY A C 1
ATOM 1593 O O . GLY A 1 209 ? -0.723 -78.561 -30.871 1.00 34.59 209 GLY A O 1
ATOM 1594 N N . GLY A 1 210 ? -1.689 -77.526 -32.590 1.00 36.19 210 GLY A N 1
ATOM 1595 C CA . GLY A 1 210 ? -3.016 -78.183 -32.506 1.00 36.19 210 GLY A CA 1
ATOM 1596 C C . GLY A 1 210 ? -3.896 -78.125 -31.226 1.00 36.19 210 GLY A C 1
ATOM 1597 O O . GLY A 1 210 ? -3.459 -78.378 -30.111 1.00 36.19 210 GLY A O 1
ATOM 1598 N N . ARG A 1 211 ? -5.218 -78.033 -31.491 1.00 40.28 211 ARG A N 1
ATOM 1599 C CA . ARG A 1 211 ? -6.403 -78.309 -30.626 1.00 40.28 211 ARG A CA 1
ATOM 1600 C C . ARG A 1 211 ? -6.728 -77.220 -29.591 1.00 40.28 211 ARG A C 1
ATOM 1602 O O . ARG A 1 211 ? -5.896 -76.889 -28.773 1.00 40.28 211 ARG A O 1
ATOM 1609 N N . GLY A 1 212 ? -7.934 -76.674 -29.480 1.00 37.00 212 GLY A N 1
ATOM 1610 C CA . GLY A 1 212 ? -9.246 -76.938 -30.069 1.00 37.00 212 GLY A CA 1
ATOM 1611 C C . GLY A 1 212 ? -10.274 -76.071 -29.315 1.00 37.00 212 GLY A C 1
ATOM 1612 O O . GLY A 1 212 ? -10.038 -75.725 -28.161 1.00 37.00 212 GLY A O 1
ATOM 1613 N N . ASN A 1 213 ? -11.366 -75.695 -29.987 1.00 46.75 213 ASN A N 1
ATOM 1614 C CA . ASN A 1 213 ? -12.471 -74.856 -29.497 1.00 46.75 213 ASN A CA 1
ATOM 1615 C C . ASN A 1 213 ? -12.901 -75.103 -28.039 1.00 46.75 213 ASN A C 1
ATOM 1617 O O . ASN A 1 213 ? -13.047 -76.262 -27.652 1.00 46.75 213 ASN A O 1
ATOM 1621 N N . GLN A 1 214 ? -13.336 -74.038 -27.349 1.00 44.50 214 GLN A N 1
ATOM 1622 C CA . GLN A 1 214 ? -14.698 -73.968 -26.790 1.00 44.50 214 GLN A CA 1
ATOM 1623 C C . GLN A 1 214 ? -15.078 -72.553 -26.319 1.00 44.50 214 GLN A C 1
ATOM 1625 O O . GLN A 1 214 ? -14.414 -71.965 -25.470 1.00 44.50 214 GLN A O 1
ATOM 1630 N N . ASP A 1 215 ? -16.183 -72.055 -26.880 1.00 48.50 215 ASP A N 1
ATOM 1631 C CA . ASP A 1 215 ? -16.981 -70.929 -26.391 1.00 48.50 215 ASP A CA 1
ATOM 1632 C C . ASP A 1 215 ? -17.494 -71.191 -24.971 1.00 48.50 215 ASP A C 1
ATOM 1634 O O . ASP A 1 215 ? -17.870 -72.326 -24.663 1.00 48.50 215 ASP A O 1
ATOM 1638 N N . THR A 1 216 ? -17.677 -70.151 -24.151 1.00 37.78 216 THR A N 1
ATOM 1639 C CA . THR A 1 216 ? -18.820 -70.122 -23.220 1.00 37.78 216 THR A CA 1
ATOM 1640 C C . THR A 1 216 ? -19.227 -68.695 -22.840 1.00 37.78 216 THR A C 1
ATOM 1642 O O . THR A 1 216 ? -18.376 -67.839 -22.610 1.00 37.78 216 THR A O 1
ATOM 1645 N N . TYR A 1 217 ? -20.550 -68.500 -22.813 1.00 39.97 217 TYR A N 1
ATOM 1646 C CA . TYR A 1 217 ? -21.305 -67.407 -22.189 1.00 39.97 217 TYR A CA 1
ATOM 1647 C C . TYR A 1 217 ? -21.022 -67.259 -20.690 1.00 39.97 217 TYR A C 1
ATOM 1649 O O . TYR A 1 217 ? -20.796 -68.304 -20.036 1.00 39.97 217 TYR A O 1
#

pLDDT: mean 86.43, std 18.43, range [34.59, 98.75]

Foldseek 3Di:
DPPVVVVVVLCVLLVVLLVLLVVLLVCLLPDAADPDPDDDDLVVLLVQLLVLLVQLLVLLVVVLVQLAADDHDGSVVSNVSSVSNSVSLCSNSVSLSNDHCVQDPLLSNQSSVLNSQLSVLSSQLSVCSVPDHSHHRDPSNVVSSVSNVVSSVCSVVRDSGHVSSVVVVVVVVVVVVVVVVVVVVVVVVVVPDPPPPPPVPPDDDDDDDDDDDDDDD

Sequence (217 aa):
MSADNSRSDVLLPLRNLCNSVRCSRDRVRDGESNECSGTFSLSNFWEILSEAVKATSQEATKLSLIFSKPPPPSEEDCAKIAESVQKSVLTLSTVYFWLPKSQGITLRKVVRDATAEVLDGLHQLLDVILSSPVQSLSQEQLMSTGGVWAACDQFNQLPKDNRSAVSGVLTSYVGLVKDALEEMEQALAETQDPFGDVVVDDDDDEGIGGRGNQDTY

Organism: Hypophthalmichthys molitrix (NCBI:txid13095)

Secondary structure (DSSP, 8-state):
--HHHHHHHHTHHHHHHHHHHHHHHHHHHHPPPP---S---HHHHHHHHHHHHHHHHHHHHHHHHHTSSSSPPPHHHHHHHHHHHHHHHHHHHHHHHTS-GGG-HHHHHHHHHHHHHHHHHHHHHHHHHHHS-TTS--HHHHHHHHHHHHHHHGGGTS-SSHHHHHHHHHHHHHHHHHHHHHHHHHHHHHHS-TTTT--------------------

Radius of gyration: 30.16 Å; chains: 1; bounding box: 53×103×62 Å

InterPro domains:
  IPR026907 Cyclin-D1-binding protein 1-like [PTHR15492] (14-203)
  IPR049317 Cyclin-D1-binding protein 1-like, N-terminal [PF13324] (49-189)